Protein AF-A0A947YWE7-F1 (afdb_monomer_lite)

Foldseek 3Di:
DDDDDDDPPDPPPDPDDDPPPPFAAPPDQDPQAPDHQPDWDDDPFAPDTFGQDRRRDTDCPRVPPCARVQDAPVVSPACAHAPGNDPDFLVVVPAAGDRFGQDSNNDTHCPRTHRADDAQPPDDDVVHACAHPDHPDALVVVPADDFGWDADSNRHIRCVRGHHDDQADDPDDWDWPDWDADPVRDIDTDTDDPDDGPPDDDDDD

Sequence (205 aa):
MKSVWIFLVVMIVACTSAKVQDYCGDGVVGEHEECEISDTKPCENNSKLVTCSRYCTWNYSNCSDNCGDGIIQEQDGEECDGSELGETTCATLGYSRGLPACGSDCKFDTSTCEDAGSCGDGIFQPDWEECDSVLPVECADLGYFTGTATCNEDCTVDNSACNHVYQWGCSSSNILFSNTVDSEGNLIVVGITQCGFDGQDSYGD

pLDDT: mean 78.72, std 12.83, range [41.28, 94.31]

Radius of gyration: 43.91 Å; chains: 1; bounding box: 73×31×164 Å

Secondary structure (DSSP, 8-state):
-----------------------TTSSS--TT-SS-TT-EEE-TTSS-EEEEPTTSSEEGGGG-S-TTSSS--GGGT-S-BTTB-TT--TGGGT-SB--PEEPTTSSEEGGGSB-S--TTSSS--TTT-S-SSS----TTTTT-SBS--EE-TTS-EE-TT-B-----S-SS--EEEEEEE-TT--EEEEEE-SSPPTTS-----

Structure (mmCIF, N/CA/C/O backbone):
data_AF-A0A947YWE7-F1
#
_entry.id   AF-A0A947YWE7-F1
#
loop_
_atom_site.group_PDB
_atom_site.id
_atom_site.type_symbol
_atom_site.label_atom_id
_atom_site.label_alt_id
_atom_site.label_comp_id
_atom_site.label_asym_id
_atom_site.label_entity_id
_atom_site.label_seq_id
_atom_site.pdbx_PDB_ins_code
_atom_site.Cartn_x
_atom_site.Cartn_y
_atom_site.Cartn_z
_atom_site.occupancy
_atom_site.B_iso_or_equiv
_atom_site.auth_seq_id
_atom_site.auth_comp_id
_atom_site.auth_asym_id
_atom_site.auth_atom_id
_atom_site.pdbx_PDB_model_num
ATOM 1 N N . MET A 1 1 ? -29.868 -13.036 112.584 1.00 41.69 1 MET A N 1
ATOM 2 C CA . MET A 1 1 ? -29.275 -12.767 111.257 1.00 41.69 1 MET A CA 1
ATOM 3 C C . MET A 1 1 ? -30.188 -13.425 110.235 1.00 41.69 1 MET A C 1
ATOM 5 O O . MET A 1 1 ? -30.325 -14.638 110.284 1.00 41.69 1 MET A O 1
ATOM 9 N N . LYS A 1 2 ? -30.940 -12.652 109.442 1.00 41.28 2 LYS A N 1
ATOM 10 C CA . LYS A 1 2 ? -31.850 -13.184 108.413 1.00 41.28 2 LYS A CA 1
ATOM 11 C C . LYS A 1 2 ? -31.217 -12.896 107.053 1.00 41.28 2 LYS A C 1
ATOM 13 O O . LYS A 1 2 ? -30.944 -11.736 106.761 1.00 41.28 2 LYS A O 1
ATOM 18 N N . SER A 1 3 ? -30.918 -13.943 106.292 1.00 49.00 3 SER A N 1
ATOM 19 C CA . SER A 1 3 ? -30.234 -13.859 104.999 1.00 49.00 3 SER A CA 1
ATOM 20 C C . SER A 1 3 ? -31.130 -13.202 103.949 1.00 49.00 3 SER A C 1
ATOM 22 O O . SER A 1 3 ? -32.274 -13.615 103.766 1.00 49.00 3 SER A O 1
ATOM 24 N N . VAL A 1 4 ? -30.605 -12.187 103.265 1.00 52.34 4 VAL A N 1
ATOM 25 C CA . VAL A 1 4 ? -31.248 -11.532 102.119 1.00 52.34 4 VAL A CA 1
ATOM 26 C C . VAL A 1 4 ? -30.772 -12.239 100.852 1.00 52.34 4 VAL A C 1
ATOM 28 O O . VAL A 1 4 ? -29.571 -12.327 100.614 1.00 52.34 4 VAL A O 1
ATOM 31 N N . TRP A 1 5 ? -31.706 -12.759 100.057 1.00 54.25 5 TRP A N 1
ATOM 32 C CA . TRP A 1 5 ? -31.427 -13.370 98.757 1.00 54.25 5 TRP A CA 1
ATOM 33 C C . TRP A 1 5 ? -31.692 -12.335 97.664 1.00 54.25 5 TRP A C 1
ATOM 35 O O . TRP A 1 5 ? -32.833 -11.924 97.461 1.00 54.25 5 TRP A O 1
ATOM 45 N N . ILE A 1 6 ? -30.639 -11.888 96.981 1.00 57.44 6 ILE A N 1
ATOM 46 C CA . ILE A 1 6 ? -30.749 -11.017 95.806 1.00 57.44 6 ILE A CA 1
ATOM 47 C C . ILE A 1 6 ? -31.012 -11.914 94.594 1.00 57.44 6 ILE A C 1
ATOM 49 O O . ILE A 1 6 ? -30.127 -12.639 94.144 1.00 57.44 6 ILE A O 1
ATOM 53 N N . PHE A 1 7 ? -32.243 -11.882 94.084 1.00 53.06 7 PHE A N 1
ATOM 54 C CA . PHE A 1 7 ? -32.581 -12.449 92.781 1.00 53.06 7 PHE A CA 1
ATOM 55 C C . PHE A 1 7 ? -32.124 -11.471 91.696 1.00 53.06 7 PHE A C 1
ATOM 57 O O . PHE A 1 7 ? -32.684 -10.387 91.539 1.00 53.06 7 PHE A O 1
ATOM 64 N N . LEU A 1 8 ? -31.078 -11.851 90.966 1.00 52.59 8 LEU A N 1
ATOM 65 C CA . LEU A 1 8 ? -30.602 -11.129 89.794 1.00 52.59 8 LEU A CA 1
ATOM 66 C C . LEU A 1 8 ? -31.600 -11.354 88.645 1.00 52.59 8 LEU A C 1
ATOM 68 O O . LEU A 1 8 ? -31.614 -12.417 88.027 1.00 52.59 8 LEU A O 1
ATOM 72 N N . VAL A 1 9 ? -32.461 -10.373 88.374 1.00 58.00 9 VAL A N 1
ATOM 73 C CA . VAL A 1 9 ? -33.345 -10.389 87.200 1.00 58.00 9 VAL A CA 1
ATOM 74 C C . VAL A 1 9 ? -32.519 -9.962 85.988 1.00 58.00 9 VAL A C 1
ATOM 76 O O . VAL A 1 9 ? -32.265 -8.778 85.780 1.00 58.00 9 VAL A O 1
ATOM 79 N N . VAL A 1 10 ? -32.065 -10.935 85.199 1.00 59.94 10 VAL A N 1
ATOM 80 C CA . VAL A 1 10 ? -31.449 -10.686 83.891 1.00 59.94 10 VAL A CA 1
ATOM 81 C C . VAL A 1 10 ? -32.573 -10.340 82.914 1.00 59.94 10 VAL A C 1
ATOM 83 O O . VAL A 1 10 ? -33.320 -11.213 82.479 1.00 59.94 10 VAL A O 1
ATOM 86 N N . MET A 1 11 ? -32.724 -9.052 82.599 1.00 57.34 11 MET A N 1
ATOM 87 C CA . MET A 1 11 ? -33.595 -8.578 81.520 1.00 57.34 11 MET A CA 1
ATOM 88 C C . MET A 1 11 ? -32.982 -8.997 80.182 1.00 57.34 11 MET A C 1
ATOM 90 O O . MET A 1 11 ? -32.088 -8.336 79.657 1.00 57.34 11 MET A O 1
ATOM 94 N N . ILE A 1 12 ? -33.447 -10.124 79.647 1.00 61.00 12 ILE A N 1
ATOM 95 C CA . ILE A 1 12 ? -33.145 -10.546 78.280 1.00 61.00 12 ILE A CA 1
ATOM 96 C C . ILE A 1 12 ? -33.967 -9.641 77.359 1.00 61.00 12 ILE A C 1
ATOM 98 O O . ILE A 1 12 ? -35.164 -9.849 77.170 1.00 61.00 12 ILE A O 1
ATOM 102 N N . VAL A 1 13 ? -33.337 -8.597 76.823 1.00 62.81 13 VAL A N 1
ATOM 103 C CA . VAL A 1 13 ? -33.924 -7.788 75.750 1.00 62.81 13 VAL A CA 1
ATOM 104 C C . VAL A 1 13 ? -33.926 -8.658 74.495 1.00 62.81 13 VAL A C 1
ATOM 106 O O . VAL A 1 13 ? -32.909 -8.798 73.820 1.00 62.81 13 VAL A O 1
ATOM 109 N N . ALA A 1 14 ? -35.056 -9.303 74.212 1.00 61.03 14 ALA A N 1
ATOM 110 C CA . ALA A 1 14 ? -35.267 -9.992 72.949 1.00 61.03 14 ALA A CA 1
ATOM 111 C C . ALA A 1 14 ? -35.435 -8.940 71.845 1.00 61.03 14 ALA A C 1
ATOM 113 O O . ALA A 1 14 ? -36.380 -8.152 71.859 1.00 61.03 14 ALA A O 1
ATOM 114 N N . CYS A 1 15 ? -34.499 -8.920 70.898 1.00 58.97 15 CYS A N 1
ATOM 115 C CA . CYS A 1 15 ? -34.608 -8.117 69.689 1.00 58.97 15 CYS A CA 1
ATOM 116 C C . CYS A 1 15 ? -35.691 -8.740 68.794 1.00 58.97 15 CYS A C 1
ATOM 118 O O . CYS A 1 15 ? -35.441 -9.727 68.106 1.00 58.97 15 CYS A O 1
ATOM 120 N N . THR A 1 16 ? -36.920 -8.227 68.848 1.00 65.06 16 THR A N 1
ATOM 121 C CA . THR A 1 16 ? -37.996 -8.666 67.953 1.00 65.06 16 THR A CA 1
ATOM 122 C C . THR A 1 16 ? -38.040 -7.745 66.742 1.00 65.06 16 THR A C 1
ATOM 124 O O . THR A 1 16 ? -38.565 -6.635 66.826 1.00 65.06 16 THR A O 1
ATOM 127 N N . SER A 1 17 ? -37.550 -8.259 65.614 1.00 60.94 17 SER A N 1
ATOM 128 C CA . SER A 1 17 ? -37.578 -7.658 64.271 1.00 60.94 17 SER A CA 1
ATOM 129 C C . SER A 1 17 ? -36.424 -6.697 63.972 1.00 60.94 17 SER A C 1
ATOM 131 O O . SER A 1 17 ? -36.581 -5.477 63.977 1.00 60.94 17 SER A O 1
ATOM 133 N N . ALA A 1 18 ? -35.271 -7.260 63.604 1.00 59.50 18 ALA A N 1
ATOM 134 C CA . ALA A 1 18 ? -34.412 -6.577 62.647 1.00 59.50 18 ALA A CA 1
ATOM 135 C C . ALA A 1 18 ? -35.201 -6.503 61.331 1.00 59.50 18 ALA A C 1
ATOM 137 O O . ALA A 1 18 ? -35.551 -7.541 60.768 1.00 59.50 18 ALA A O 1
ATOM 138 N N . LYS A 1 19 ? -35.545 -5.298 60.865 1.00 54.84 19 LYS A N 1
ATOM 139 C CA . LYS A 1 19 ? -35.882 -5.143 59.450 1.00 54.84 19 LYS A CA 1
ATOM 140 C C . LYS A 1 19 ? -34.621 -5.552 58.699 1.00 54.84 19 LYS A C 1
ATOM 142 O O . LYS A 1 19 ? -33.579 -4.950 58.948 1.00 54.84 19 LYS A O 1
ATOM 147 N N . VAL A 1 20 ? -34.700 -6.598 57.877 1.00 59.50 20 VAL A N 1
ATOM 148 C CA . VAL A 1 20 ? -33.654 -6.866 56.889 1.00 59.50 20 VAL A CA 1
ATOM 149 C C . VAL A 1 20 ? -33.618 -5.609 56.036 1.00 59.50 20 VAL A C 1
ATOM 151 O O . VAL A 1 20 ? -34.597 -5.248 55.388 1.00 59.50 20 VAL A O 1
ATOM 154 N N . GLN A 1 21 ? -32.571 -4.830 56.236 1.00 56.47 21 GLN A N 1
ATOM 155 C CA . GLN A 1 21 ? -32.258 -3.708 55.387 1.00 56.47 21 GLN A CA 1
ATOM 156 C C . GLN A 1 21 ? -31.664 -4.388 54.156 1.00 56.47 21 GLN A C 1
ATOM 158 O O . GLN A 1 21 ? -30.606 -4.988 54.326 1.00 56.47 21 GLN A O 1
ATOM 163 N N . ASP A 1 22 ? -32.388 -4.401 53.025 1.00 62.16 22 ASP A N 1
ATOM 164 C CA . ASP A 1 22 ? -31.871 -4.870 51.722 1.00 62.16 22 ASP A CA 1
ATOM 165 C C . ASP A 1 22 ? -30.446 -4.316 51.599 1.00 62.16 22 ASP A C 1
ATOM 167 O O . ASP A 1 22 ? -30.237 -3.092 51.626 1.00 62.16 22 ASP A O 1
ATOM 171 N N . TYR A 1 23 ? -29.470 -5.217 51.703 1.00 75.69 23 TYR A N 1
ATOM 172 C CA . TYR A 1 23 ? -28.063 -4.878 51.781 1.00 75.69 23 TYR A CA 1
ATOM 173 C C . TYR A 1 23 ? -27.411 -5.393 50.522 1.00 75.69 23 TYR A C 1
ATOM 175 O O . TYR A 1 23 ? -27.234 -6.594 50.354 1.00 75.69 23 TYR A O 1
ATOM 183 N N . CYS A 1 24 ? -26.936 -4.442 49.734 1.00 81.62 24 CYS A N 1
ATOM 184 C CA . CYS A 1 24 ? -26.222 -4.747 48.520 1.00 81.62 24 CYS A CA 1
ATOM 185 C C . CYS A 1 24 ? -24.969 -5.587 48.790 1.00 81.62 24 CYS A C 1
ATOM 187 O O . CYS A 1 24 ? -24.024 -5.098 49.423 1.00 81.62 24 CYS A O 1
ATOM 189 N N . GLY A 1 25 ? -24.935 -6.821 48.284 1.00 82.06 25 GLY A N 1
ATOM 190 C CA . GLY A 1 25 ? -23.850 -7.779 48.486 1.00 82.06 25 GLY A CA 1
ATOM 191 C C . GLY A 1 25 ? -24.195 -8.970 49.383 1.00 82.06 25 GLY A C 1
ATOM 192 O O . GLY A 1 25 ? -23.266 -9.638 49.850 1.00 82.06 25 GLY A O 1
ATOM 193 N N . ASP A 1 26 ? -25.471 -9.237 49.667 1.00 86.38 26 ASP A N 1
ATOM 194 C CA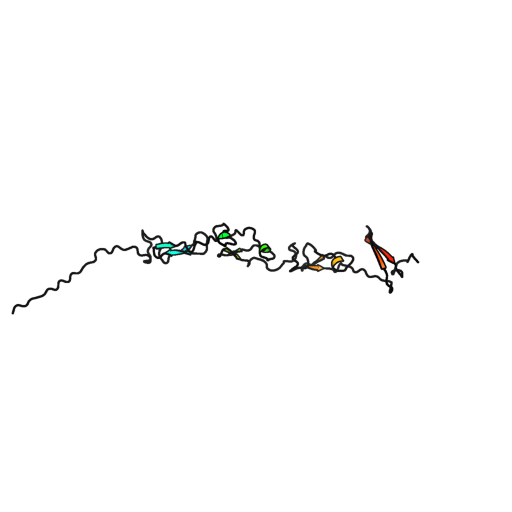 . ASP A 1 26 ? -25.898 -10.453 50.372 1.00 86.38 26 ASP A CA 1
ATOM 195 C C . ASP A 1 26 ? -26.130 -11.657 49.430 1.00 86.38 26 ASP A C 1
ATOM 197 O O . ASP A 1 26 ? -26.246 -12.798 49.894 1.00 86.38 26 ASP A O 1
ATOM 201 N N . GLY A 1 27 ? -26.054 -11.426 48.117 1.00 86.31 27 GLY A N 1
ATOM 202 C CA . GLY A 1 27 ? -26.099 -12.442 47.071 1.00 86.31 27 GLY A CA 1
ATOM 203 C C . GLY A 1 27 ? -27.516 -12.791 46.615 1.00 86.31 27 GLY A C 1
ATOM 204 O O . GLY A 1 27 ? -27.693 -13.830 45.969 1.00 86.31 27 GLY A O 1
ATOM 205 N N . VAL A 1 28 ? -28.515 -11.976 46.958 1.00 85.69 28 VAL A N 1
ATOM 206 C CA . VAL A 1 28 ? -29.909 -12.111 46.545 1.00 85.69 28 VAL A CA 1
ATOM 207 C C . VAL A 1 28 ? -30.488 -10.777 46.060 1.00 85.69 28 VAL A C 1
ATOM 209 O O . VAL A 1 28 ? -30.787 -9.898 46.844 1.00 85.69 28 VAL A O 1
ATOM 212 N N . VAL A 1 29 ? -30.812 -10.679 44.766 1.00 87.50 29 VAL A N 1
ATOM 213 C CA . VAL A 1 29 ? -31.501 -9.493 44.219 1.00 87.50 29 VAL A CA 1
ATOM 214 C C . VAL A 1 29 ? -32.916 -9.367 44.813 1.00 87.50 29 VAL A C 1
ATOM 216 O O . VAL A 1 29 ? -33.824 -10.127 44.451 1.00 87.50 29 VAL A O 1
ATOM 219 N N . GLY A 1 30 ? -33.084 -8.427 45.749 1.00 83.50 30 GLY A N 1
ATOM 220 C CA . GLY A 1 30 ? -34.339 -8.118 46.447 1.00 83.50 30 GLY A CA 1
ATOM 221 C C . GLY A 1 30 ? -35.276 -7.148 45.709 1.00 83.50 30 GLY A C 1
ATOM 222 O O . GLY A 1 30 ? -35.029 -6.731 44.582 1.00 83.50 30 GLY A O 1
ATOM 223 N N . GLU A 1 31 ? -36.384 -6.749 46.350 1.00 79.31 31 GLU A N 1
ATOM 224 C CA . GLU A 1 31 ? -37.367 -5.820 45.749 1.00 79.31 31 GLU A CA 1
ATOM 225 C C . GLU A 1 31 ? -36.834 -4.381 45.576 1.00 79.31 31 GLU A C 1
ATOM 227 O O . GLU A 1 31 ? -37.405 -3.616 44.797 1.00 79.31 31 GLU A O 1
ATOM 232 N N . HIS A 1 32 ? -35.755 -4.000 46.275 1.00 83.19 32 HIS A N 1
ATOM 233 C CA . HIS A 1 32 ? -35.119 -2.677 46.166 1.00 83.19 32 HIS A CA 1
ATOM 234 C C . HIS A 1 32 ? -33.734 -2.713 45.509 1.00 83.19 32 HIS A C 1
ATOM 236 O O . HIS A 1 32 ? -32.995 -1.730 45.593 1.00 83.19 32 HIS A O 1
ATOM 242 N N . GLU A 1 33 ? -33.384 -3.820 44.860 1.00 89.56 33 GLU A N 1
ATOM 243 C CA . GLU A 1 33 ? -32.080 -4.020 44.240 1.00 89.56 33 GLU A CA 1
ATOM 244 C C . GLU A 1 33 ? -32.257 -4.351 42.758 1.00 89.56 33 GLU A C 1
ATOM 246 O O . GLU A 1 33 ? -33.075 -5.185 42.378 1.00 89.56 33 GLU A O 1
ATOM 251 N N . GLU A 1 34 ? -31.503 -3.677 41.892 1.00 90.44 34 GLU A N 1
ATOM 252 C CA . GLU A 1 34 ? -31.504 -3.970 40.453 1.00 90.44 34 GLU A CA 1
ATOM 253 C C . GLU A 1 34 ? -30.483 -5.054 40.074 1.00 90.44 34 GLU A C 1
ATOM 255 O O . GLU A 1 34 ? -30.563 -5.621 38.980 1.00 90.44 34 GLU A O 1
ATOM 260 N N . CYS A 1 35 ? -29.491 -5.277 40.939 1.00 90.88 35 CYS A N 1
ATOM 261 C CA . CYS A 1 35 ? -28.340 -6.154 40.749 1.00 90.88 35 CYS A CA 1
ATOM 262 C C . CYS A 1 35 ? -27.591 -6.357 42.067 1.00 90.88 35 CYS A C 1
ATOM 264 O O . CYS A 1 35 ? -27.723 -5.543 42.976 1.00 90.88 35 CYS A O 1
ATOM 266 N N . GLU A 1 36 ? -26.738 -7.376 42.118 1.00 91.44 36 GLU A N 1
ATOM 267 C CA . GLU A 1 36 ? -25.766 -7.600 43.188 1.00 91.44 36 GLU A CA 1
ATOM 268 C C . GLU A 1 36 ? -24.384 -7.026 42.869 1.00 91.44 36 GLU A C 1
ATOM 270 O O . GLU A 1 36 ? -24.005 -6.923 41.708 1.00 91.44 36 GLU A O 1
ATOM 275 N N . ILE A 1 37 ? -23.562 -6.714 43.880 1.00 88.38 37 ILE A N 1
ATOM 276 C CA . ILE A 1 37 ? -22.226 -6.093 43.681 1.00 88.38 37 ILE A CA 1
ATOM 277 C C . ILE A 1 37 ? -21.310 -6.890 42.736 1.00 88.38 37 ILE A C 1
ATOM 279 O O . ILE A 1 37 ? -20.463 -6.307 42.056 1.00 88.38 37 ILE A O 1
ATOM 283 N N . SER A 1 38 ? -21.446 -8.216 42.708 1.00 87.50 38 SER A N 1
ATOM 284 C CA . SER A 1 38 ? -20.682 -9.093 41.813 1.00 87.50 38 SER A CA 1
ATOM 285 C C . SER A 1 38 ? -21.283 -9.229 40.417 1.00 87.50 38 SER A C 1
ATOM 287 O O . SER A 1 38 ? -20.645 -9.815 39.540 1.00 87.50 38 SER A O 1
ATOM 289 N N . ASP A 1 39 ? -22.497 -8.729 40.209 1.00 90.38 39 ASP A N 1
ATOM 290 C CA . ASP A 1 39 ? -23.185 -8.862 38.943 1.00 90.38 39 ASP A CA 1
ATOM 291 C C . ASP A 1 39 ? -22.552 -7.967 37.891 1.00 90.38 39 ASP A C 1
ATOM 293 O O . ASP A 1 39 ? -22.212 -6.794 38.096 1.00 90.38 39 ASP A O 1
ATOM 297 N N . THR A 1 40 ? -22.432 -8.560 36.713 1.00 90.44 40 THR A N 1
ATOM 298 C CA . THR A 1 40 ? -22.010 -7.881 35.504 1.00 90.44 40 THR A CA 1
ATOM 299 C C . THR A 1 40 ? -22.917 -8.311 34.372 1.00 90.44 40 THR A C 1
ATOM 301 O O . THR A 1 40 ? -23.342 -9.465 34.296 1.00 90.44 40 THR A O 1
ATOM 304 N N . LYS A 1 41 ? -23.220 -7.373 33.485 1.00 88.31 41 LYS A N 1
ATOM 305 C CA . LYS A 1 41 ? -23.902 -7.661 32.225 1.00 88.31 41 LYS A CA 1
ATOM 306 C C . LYS A 1 41 ? -23.195 -6.912 31.097 1.00 88.31 41 LYS A C 1
ATOM 308 O O . LYS A 1 41 ? -22.572 -5.883 31.371 1.00 88.31 41 LYS A O 1
ATOM 313 N N . PRO A 1 42 ? -23.256 -7.408 29.855 1.00 81.19 42 PRO A N 1
ATOM 314 C CA . PRO A 1 42 ? -22.702 -6.677 28.723 1.00 81.19 42 PRO A CA 1
ATOM 315 C C . PRO A 1 42 ? -23.389 -5.313 28.573 1.00 81.19 42 PRO A C 1
ATOM 317 O O . PRO A 1 42 ? -24.589 -5.188 28.840 1.00 81.19 42 PRO A O 1
ATOM 320 N N . CYS A 1 43 ? -22.637 -4.291 28.161 1.00 80.94 43 CYS A N 1
ATOM 321 C CA . CYS A 1 43 ? -23.250 -3.102 27.568 1.00 80.94 43 CYS A CA 1
ATOM 322 C C . CYS A 1 43 ? -23.936 -3.523 26.256 1.00 80.94 43 CYS A C 1
ATOM 324 O O . CYS A 1 43 ? -23.491 -4.474 25.615 1.00 80.94 43 CYS A O 1
ATOM 326 N N . GLU A 1 44 ? -25.009 -2.842 25.841 1.00 70.94 44 GLU A N 1
ATOM 327 C CA . GLU A 1 44 ? -25.843 -3.325 24.726 1.00 70.94 44 GLU A CA 1
ATOM 328 C C . GLU A 1 44 ? -25.111 -3.431 23.377 1.00 70.94 44 GLU A C 1
ATOM 330 O O . GLU A 1 44 ? -25.615 -4.131 22.510 1.00 70.94 44 GLU A O 1
ATOM 335 N N . ASN A 1 45 ? -23.905 -2.868 23.228 1.00 62.97 45 ASN A N 1
ATOM 336 C CA . ASN A 1 45 ? -23.181 -2.829 21.957 1.00 62.97 45 ASN A CA 1
ATOM 337 C C . ASN A 1 45 ? -21.643 -2.937 22.059 1.00 62.97 45 ASN A C 1
ATOM 339 O O . ASN A 1 45 ? -20.953 -2.733 21.069 1.00 62.97 45 ASN A O 1
ATOM 343 N N . ASN A 1 46 ? -21.060 -3.274 23.218 1.00 68.00 46 ASN A N 1
ATOM 344 C CA . ASN A 1 46 ? -19.598 -3.379 23.330 1.00 68.00 46 ASN A CA 1
ATOM 345 C C . ASN A 1 46 ? -19.140 -4.522 24.248 1.00 68.00 46 ASN A C 1
ATOM 347 O O . ASN A 1 46 ? -19.914 -5.102 25.007 1.00 68.00 46 ASN A O 1
ATOM 351 N N . SER A 1 47 ? -17.847 -4.853 24.179 1.00 72.25 47 SER A N 1
ATOM 352 C CA . SER A 1 47 ? -17.235 -5.911 25.004 1.00 72.25 47 SER A CA 1
ATOM 353 C C . SER A 1 47 ? -16.973 -5.484 26.459 1.00 72.25 47 SER A C 1
ATOM 355 O O . SER A 1 47 ? -16.275 -6.188 27.192 1.00 72.25 47 SER A O 1
ATOM 357 N N . LYS A 1 48 ? -17.494 -4.330 26.897 1.00 77.12 48 LYS A N 1
ATOM 358 C CA . LYS A 1 48 ? -17.380 -3.855 28.278 1.00 77.12 48 LYS A CA 1
ATOM 359 C C . LYS A 1 48 ? -18.581 -4.317 29.097 1.00 77.12 48 LYS A C 1
ATOM 361 O O . LYS A 1 48 ? -19.632 -4.702 28.586 1.00 77.12 48 LYS A O 1
ATOM 366 N N . LEU A 1 49 ? -18.396 -4.298 30.412 1.00 83.06 49 LEU A N 1
ATOM 367 C CA . LEU A 1 49 ? -19.395 -4.754 31.366 1.00 83.06 49 LEU A CA 1
ATOM 368 C C . LEU A 1 49 ? -19.970 -3.567 32.139 1.00 83.06 49 LEU A C 1
ATOM 370 O O . LEU A 1 49 ? -19.234 -2.780 32.744 1.00 83.06 49 LEU A O 1
ATOM 374 N N . VAL A 1 50 ? -21.299 -3.491 32.170 1.00 87.62 50 VAL A N 1
ATOM 375 C CA . VAL A 1 50 ? -22.027 -2.743 33.195 1.00 87.62 50 VAL A CA 1
ATOM 376 C C . VAL A 1 50 ? -21.739 -3.440 34.518 1.00 87.62 50 VAL A C 1
ATOM 378 O O . VAL A 1 50 ? -21.945 -4.651 34.641 1.00 87.62 50 VAL A O 1
ATOM 381 N N . THR A 1 51 ? -21.263 -2.691 35.506 1.00 89.94 51 THR A N 1
ATOM 382 C CA . THR A 1 51 ? -21.042 -3.213 36.857 1.00 89.94 51 THR A CA 1
ATOM 383 C C . THR A 1 51 ? -22.155 -2.751 37.781 1.00 89.94 51 THR A C 1
ATOM 385 O O . THR A 1 51 ? -22.766 -1.701 37.565 1.00 89.94 51 THR A O 1
ATOM 388 N N . CYS A 1 52 ? -22.432 -3.520 38.827 1.00 90.69 52 CYS A N 1
ATOM 389 C CA . CYS A 1 52 ? -23.354 -3.074 39.857 1.00 90.69 52 CYS A CA 1
ATOM 390 C C . CYS A 1 52 ? -22.663 -2.114 40.838 1.00 90.69 52 CYS A C 1
ATOM 392 O O . CYS A 1 52 ? -21.532 -2.335 41.281 1.00 90.69 52 CYS A O 1
ATOM 394 N N . SER A 1 53 ? -23.326 -1.006 41.167 1.00 87.81 53 SER A N 1
ATOM 395 C CA . SER A 1 53 ? -22.818 -0.045 42.144 1.00 87.81 53 SER A CA 1
ATOM 396 C C . SER A 1 53 ? -23.000 -0.561 43.579 1.00 87.81 53 SER A C 1
ATOM 398 O O . SER A 1 53 ? -23.823 -1.430 43.846 1.00 87.81 53 SER A O 1
ATOM 400 N N . ARG A 1 54 ? -22.311 0.051 44.556 1.00 87.19 54 ARG A N 1
ATOM 401 C CA . ARG A 1 54 ? -22.521 -0.251 45.991 1.00 87.19 54 ARG A CA 1
ATOM 402 C C . ARG A 1 54 ? -23.931 0.077 46.510 1.00 87.19 54 ARG A C 1
ATOM 404 O O . ARG A 1 54 ? -24.210 -0.139 47.684 1.00 87.19 54 ARG A O 1
ATOM 411 N N . TYR A 1 55 ? -24.749 0.717 45.679 1.00 87.44 55 TYR A N 1
ATOM 412 C CA . TYR A 1 55 ? -26.126 1.094 45.972 1.00 87.44 55 TYR A CA 1
ATOM 413 C C . TYR A 1 55 ? -27.131 0.162 45.282 1.00 87.44 55 TYR A C 1
ATOM 415 O O . TYR A 1 55 ? -28.307 0.499 45.251 1.00 87.44 55 TYR A O 1
ATOM 423 N N . CYS A 1 56 ? -26.681 -0.972 44.729 1.00 89.69 56 CYS A N 1
ATOM 424 C CA . CYS A 1 56 ? -27.525 -1.960 44.049 1.00 89.69 56 CYS A CA 1
ATOM 425 C C . CYS A 1 56 ? -28.302 -1.395 42.857 1.00 89.69 56 CYS A C 1
ATOM 427 O O . CYS A 1 56 ? -29.451 -1.738 42.590 1.00 89.69 56 CYS A O 1
ATOM 429 N N . THR A 1 57 ? -27.628 -0.508 42.126 1.00 90.00 57 THR A N 1
ATOM 430 C CA . THR A 1 57 ? -28.091 0.069 40.864 1.00 90.00 57 THR A CA 1
ATOM 431 C C . THR A 1 57 ? -27.057 -0.191 39.783 1.00 90.00 57 THR A C 1
ATOM 433 O O . THR A 1 57 ? -25.848 -0.170 40.058 1.00 90.00 57 THR A O 1
ATOM 436 N N . TRP A 1 58 ? -27.503 -0.354 38.541 1.00 90.06 58 TRP A N 1
ATOM 437 C CA . TRP A 1 58 ? -26.583 -0.502 37.416 1.00 90.06 58 TRP A CA 1
ATOM 438 C C . TRP A 1 58 ? -25.721 0.753 37.217 1.00 90.06 58 TRP A C 1
ATOM 440 O O . TRP A 1 58 ? -26.225 1.876 37.158 1.00 90.06 58 TRP A O 1
ATOM 450 N N . ASN A 1 59 ? -24.405 0.567 37.103 1.00 85.81 59 ASN A N 1
ATOM 451 C CA . ASN A 1 59 ? -23.454 1.622 36.779 1.00 85.81 59 ASN A CA 1
ATOM 452 C C . ASN A 1 59 ? -23.017 1.518 35.310 1.00 85.81 59 ASN A C 1
ATOM 454 O O . ASN A 1 59 ? -22.201 0.670 34.943 1.00 85.81 59 ASN A O 1
ATOM 458 N N . TYR A 1 60 ? -23.535 2.432 34.489 1.00 84.12 60 TYR A N 1
ATOM 459 C CA . TYR A 1 60 ? -23.247 2.517 33.056 1.00 84.12 60 TYR A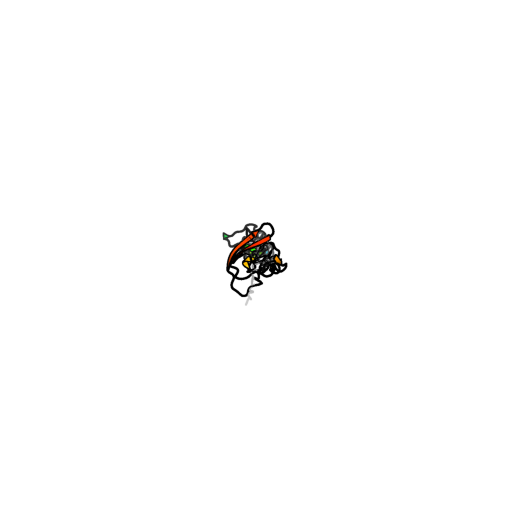 CA 1
ATOM 460 C C . TYR A 1 60 ? -22.036 3.398 32.717 1.00 84.12 60 TYR A C 1
ATOM 462 O O . TYR A 1 60 ? -21.758 3.598 31.541 1.00 84.12 60 TYR A O 1
ATOM 470 N N . SER A 1 61 ? -21.278 3.912 33.694 1.00 77.75 61 SER A N 1
ATOM 471 C CA . SER A 1 61 ? -20.099 4.754 33.416 1.00 77.75 61 SER A CA 1
ATOM 472 C C . SER A 1 61 ? -19.044 4.049 32.557 1.00 77.75 61 SER A C 1
ATOM 474 O O . SER A 1 61 ? -18.309 4.707 31.832 1.00 77.75 61 SER A O 1
ATOM 476 N N . ASN A 1 62 ? -18.995 2.715 32.600 1.00 74.50 62 ASN A N 1
ATOM 477 C CA . ASN A 1 62 ? -18.102 1.910 31.760 1.00 74.50 62 ASN A CA 1
ATOM 478 C C . ASN A 1 62 ? -18.633 1.704 30.330 1.00 74.50 62 ASN A C 1
ATOM 480 O O . ASN A 1 62 ? -17.888 1.241 29.473 1.00 74.50 62 ASN A O 1
ATOM 484 N N . CYS A 1 63 ? -19.901 2.038 30.080 1.00 72.12 63 CYS A N 1
ATOM 485 C CA . CYS A 1 63 ? -20.573 1.944 28.783 1.00 72.12 63 CYS A CA 1
ATOM 486 C C . CYS A 1 63 ? -20.662 3.300 28.069 1.00 72.12 63 CYS A C 1
ATOM 488 O O . CYS A 1 63 ? -21.442 3.436 27.138 1.00 72.12 63 CYS A O 1
ATOM 490 N N . SER A 1 64 ? -19.919 4.307 28.536 1.00 67.00 64 SER A N 1
ATOM 491 C CA . SER A 1 64 ? -19.948 5.668 27.990 1.00 67.00 64 SER A CA 1
ATOM 492 C C . SER A 1 64 ? -19.027 5.875 26.781 1.00 67.00 64 SER A C 1
ATOM 494 O O . SER A 1 64 ? -18.918 7.009 26.329 1.00 67.00 64 SER A O 1
ATOM 496 N N . ASP A 1 65 ? -18.358 4.828 26.290 1.00 65.44 65 ASP A N 1
ATOM 497 C CA . ASP A 1 65 ? -17.709 4.905 24.979 1.00 65.44 65 ASP A CA 1
ATOM 498 C C . ASP A 1 65 ? -18.732 4.394 23.969 1.00 65.44 65 ASP A C 1
ATOM 500 O O . ASP A 1 65 ? -19.211 3.262 24.116 1.00 65.44 65 ASP A O 1
ATOM 504 N N . ASN A 1 66 ? -19.091 5.254 23.015 1.00 74.00 66 ASN A N 1
ATOM 505 C CA . ASN A 1 66 ? -20.164 5.023 22.046 1.00 74.00 66 ASN A CA 1
ATOM 506 C C . ASN A 1 66 ? -19.835 3.886 21.051 1.00 74.00 66 ASN A C 1
ATOM 508 O O . ASN A 1 66 ? -20.703 3.418 20.329 1.00 74.00 66 ASN A O 1
ATOM 512 N N . CYS A 1 67 ? -18.611 3.367 21.121 1.00 79.69 67 CYS A N 1
ATOM 513 C CA . CYS A 1 67 ? -18.081 2.333 20.265 1.00 79.69 67 CYS A CA 1
ATOM 514 C C . CYS A 1 67 ? -18.963 1.081 20.194 1.00 79.69 67 CYS A C 1
ATOM 516 O O . CYS A 1 67 ? -19.150 0.381 21.197 1.00 79.69 67 CYS A O 1
ATOM 518 N N . GLY A 1 68 ? -19.423 0.768 18.988 1.00 80.69 68 GLY A N 1
ATOM 519 C CA . GLY A 1 68 ? -20.308 -0.338 18.641 1.00 80.69 68 GLY A CA 1
ATOM 520 C C . GLY A 1 68 ? -21.774 0.063 18.433 1.00 80.69 68 GLY A C 1
ATOM 521 O O . GLY A 1 68 ? -22.605 -0.823 18.220 1.00 80.69 68 GLY A O 1
ATOM 522 N N . ASP A 1 69 ? -22.136 1.346 18.529 1.00 81.38 69 ASP A N 1
ATOM 523 C CA . ASP A 1 69 ? -23.520 1.814 18.385 1.00 81.38 69 ASP A CA 1
ATOM 524 C C . ASP A 1 69 ? -23.977 1.999 16.926 1.00 81.38 69 ASP A C 1
ATOM 526 O O . ASP A 1 69 ? -25.149 2.303 16.667 1.00 81.38 69 ASP A O 1
ATOM 530 N N . GLY A 1 70 ? -23.086 1.708 15.977 1.00 85.88 70 GLY A N 1
ATOM 531 C CA . GLY A 1 70 ? -23.333 1.757 14.542 1.00 85.88 70 GLY A CA 1
ATOM 532 C C . GLY A 1 70 ? -23.259 3.162 13.949 1.00 85.88 70 GLY A C 1
ATOM 533 O O . GLY A 1 70 ? -23.685 3.353 12.807 1.00 85.88 70 GLY A O 1
ATOM 534 N N . ILE A 1 71 ? -22.759 4.146 14.695 1.00 86.38 71 ILE A N 1
ATOM 535 C CA . ILE A 1 71 ? -22.523 5.508 14.224 1.00 86.38 71 ILE A CA 1
ATOM 536 C C . ILE A 1 71 ? -21.079 5.884 14.585 1.00 86.38 71 ILE A C 1
ATOM 538 O O . ILE A 1 71 ? -20.563 5.499 15.620 1.00 86.38 71 ILE A O 1
ATOM 542 N N . ILE A 1 72 ? -20.386 6.608 13.701 1.00 88.88 72 ILE A N 1
ATOM 543 C CA . ILE A 1 72 ? -19.019 7.070 13.978 1.00 88.88 72 ILE A CA 1
ATOM 544 C C . ILE A 1 72 ? -19.093 8.427 14.688 1.00 88.88 72 ILE A C 1
ATOM 546 O O . ILE A 1 72 ? -19.424 9.441 14.062 1.00 88.88 72 ILE A O 1
ATOM 550 N N . GLN A 1 73 ? -18.748 8.470 15.979 1.00 89.44 73 GLN A N 1
ATOM 551 C CA . GLN A 1 73 ? -18.702 9.701 16.777 1.00 89.44 73 GLN A CA 1
ATOM 552 C C . GLN A 1 73 ? -17.307 10.347 16.747 1.00 89.44 73 GLN A C 1
ATOM 554 O O . GLN A 1 73 ? -16.579 10.348 17.743 1.00 89.44 73 GLN A O 1
ATOM 559 N N . GLU A 1 74 ? -16.925 10.969 15.626 1.00 85.81 74 GLU A N 1
ATOM 560 C CA . GLU A 1 74 ? -15.596 11.598 15.486 1.00 85.81 74 GLU A CA 1
ATOM 561 C C . GLU A 1 74 ? -15.283 12.623 16.598 1.00 85.81 74 GLU A C 1
ATOM 563 O O . GLU A 1 74 ? -14.137 12.752 17.033 1.00 85.81 74 GLU A O 1
ATOM 568 N N . GLN A 1 75 ? -16.293 13.357 17.091 1.00 82.25 75 GLN A N 1
ATOM 569 C CA . GLN A 1 75 ? -16.106 14.364 18.147 1.00 82.25 75 GLN A CA 1
ATOM 570 C C . GLN A 1 75 ? -15.739 13.749 19.504 1.00 82.25 75 GLN A C 1
ATOM 572 O O . GLN A 1 75 ? -15.113 14.429 20.321 1.00 82.25 75 GLN A O 1
ATOM 577 N N . ASP A 1 76 ? -16.088 12.479 19.711 1.00 82.06 76 ASP A N 1
ATOM 578 C CA . ASP A 1 76 ? -15.779 11.707 20.914 1.00 82.06 76 ASP A CA 1
ATOM 579 C C . ASP A 1 76 ? -14.523 10.827 20.730 1.00 82.06 76 ASP A C 1
ATOM 581 O O . ASP A 1 76 ? -14.100 10.139 21.658 1.00 82.06 76 ASP A O 1
ATOM 585 N N . GLY A 1 77 ? -13.854 10.919 19.570 1.00 81.44 77 GLY A N 1
ATOM 586 C CA . GLY A 1 77 ? -12.556 10.290 19.304 1.00 81.44 77 GLY A CA 1
ATOM 587 C C . GLY A 1 77 ? -12.615 8.902 18.660 1.00 81.44 77 GLY A C 1
ATOM 588 O O . GLY A 1 77 ? -11.580 8.224 18.605 1.00 81.44 77 GLY A O 1
ATOM 589 N N . GLU A 1 78 ? -13.783 8.492 18.171 1.00 90.00 78 GLU A N 1
ATOM 590 C CA . GLU A 1 78 ? -13.958 7.266 17.389 1.00 90.00 78 GLU A CA 1
ATOM 591 C C . GLU A 1 78 ? -13.450 7.446 15.965 1.00 90.00 78 GLU A C 1
ATOM 593 O O . GLU A 1 78 ? -13.693 8.467 15.323 1.00 90.00 78 GLU A O 1
ATOM 598 N N . GLU A 1 79 ? -12.731 6.441 15.477 1.00 91.38 79 GLU A N 1
ATOM 599 C CA . GLU A 1 79 ? -12.247 6.397 14.095 1.00 91.38 79 GLU A CA 1
ATOM 600 C C . GLU A 1 79 ? -13.143 5.521 13.208 1.00 91.38 79 GLU A C 1
ATOM 602 O O . GLU A 1 79 ? -13.234 5.736 12.003 1.00 91.38 79 GLU A O 1
ATOM 607 N N . CYS A 1 80 ? -13.825 4.550 13.810 1.00 92.19 80 CYS A N 1
ATOM 608 C CA . CYS A 1 80 ? -14.726 3.596 13.177 1.00 92.19 80 CYS A CA 1
ATOM 609 C C . CYS A 1 80 ? -15.742 3.093 14.210 1.00 92.19 80 CYS A C 1
ATOM 611 O O . CYS A 1 80 ? -15.528 3.294 15.403 1.00 92.19 80 CYS A O 1
ATOM 613 N N . ASP A 1 81 ? -16.789 2.392 13.772 1.00 90.25 81 ASP A N 1
ATOM 614 C CA . ASP A 1 81 ? -17.747 1.719 14.652 1.00 90.25 81 ASP A CA 1
ATOM 615 C C . ASP A 1 81 ? -18.200 0.376 14.056 1.00 90.25 81 ASP A C 1
ATOM 617 O O . ASP A 1 81 ? -18.955 0.314 13.083 1.00 90.25 81 ASP A O 1
ATOM 621 N N . GLY A 1 82 ? -17.718 -0.734 14.622 1.00 86.62 82 GLY A N 1
ATOM 622 C CA . GLY A 1 82 ? -18.096 -2.075 14.174 1.00 86.62 82 GLY A CA 1
ATOM 623 C C . GLY A 1 82 ? -17.730 -2.336 12.707 1.00 86.62 82 GLY A C 1
ATOM 624 O O . GLY A 1 82 ? -16.566 -2.565 12.383 1.00 86.62 82 GLY A O 1
ATOM 625 N N . SER A 1 83 ? -18.729 -2.364 11.820 1.00 88.81 83 SER A N 1
ATOM 626 C CA . SER A 1 83 ? -18.518 -2.479 10.366 1.00 88.81 83 SER A CA 1
ATOM 627 C C . SER A 1 83 ? -18.494 -1.137 9.637 1.00 88.81 83 SER A C 1
ATOM 629 O O . SER A 1 83 ? -18.198 -1.115 8.443 1.00 88.81 83 SER A O 1
ATOM 631 N N . GLU A 1 84 ? -18.821 -0.040 10.318 1.00 92.06 84 GLU A N 1
ATOM 632 C CA . GLU A 1 84 ? -18.749 1.296 9.747 1.00 92.06 84 GLU A CA 1
ATOM 633 C C . GLU A 1 84 ? -17.333 1.851 9.854 1.00 92.06 84 GLU A C 1
ATOM 635 O O . GLU A 1 84 ? -16.822 2.149 10.931 1.00 92.06 84 GLU A O 1
ATOM 640 N N . LEU A 1 85 ? -16.690 1.981 8.697 1.00 93.00 85 LEU A N 1
ATOM 641 C CA . LEU A 1 85 ? -15.319 2.482 8.550 1.00 93.00 85 LEU A CA 1
ATOM 642 C C . LEU A 1 85 ? -15.285 3.899 7.946 1.00 93.00 85 LEU A C 1
ATOM 644 O O . LEU A 1 85 ? -14.213 4.462 7.712 1.00 93.00 85 LEU A O 1
ATOM 648 N N . GLY A 1 86 ? -16.459 4.465 7.643 1.00 90.94 86 GLY A N 1
ATOM 649 C CA . GLY A 1 86 ? -16.594 5.714 6.901 1.00 90.94 86 GLY A CA 1
ATOM 650 C C . GLY A 1 86 ? -16.058 5.580 5.473 1.00 90.94 86 GLY A C 1
ATOM 651 O O . GLY A 1 86 ? -16.332 4.600 4.782 1.00 90.94 86 GLY A O 1
ATOM 652 N N . GLU A 1 87 ? -15.275 6.565 5.032 1.00 89.12 87 GLU A N 1
ATOM 653 C CA . GLU A 1 87 ? -14.567 6.529 3.739 1.00 89.12 87 GLU A CA 1
ATOM 654 C C . GLU A 1 87 ? -13.154 5.919 3.848 1.00 89.12 87 GLU A C 1
ATOM 656 O O . GLU A 1 87 ? -12.373 5.961 2.895 1.00 89.12 87 GLU A O 1
ATOM 661 N N . THR A 1 88 ? -12.804 5.348 5.005 1.00 92.62 88 THR A N 1
ATOM 662 C CA . THR A 1 88 ? -11.452 4.849 5.263 1.00 92.62 88 THR A CA 1
ATOM 663 C C . THR A 1 88 ? -11.224 3.491 4.611 1.00 92.62 88 THR A C 1
ATOM 665 O O . THR A 1 88 ? -11.981 2.537 4.778 1.00 92.62 88 THR A O 1
ATOM 668 N N . THR A 1 89 ? -10.110 3.385 3.900 1.00 90.12 89 THR A N 1
ATOM 669 C CA . THR A 1 89 ? -9.569 2.147 3.337 1.00 90.12 89 THR A CA 1
ATOM 670 C C . THR A 1 89 ? -8.145 1.932 3.848 1.00 90.12 89 THR A C 1
ATOM 672 O O . THR A 1 89 ? -7.513 2.858 4.362 1.00 90.12 89 THR A O 1
ATOM 675 N N . CYS A 1 90 ? -7.585 0.735 3.669 1.00 90.38 90 CYS A N 1
ATOM 676 C CA . CYS A 1 90 ? -6.164 0.522 3.960 1.00 90.38 90 CYS A CA 1
ATOM 677 C C . CYS A 1 90 ? -5.282 1.485 3.134 1.00 90.38 90 CYS A C 1
ATOM 679 O O . CYS A 1 90 ? -4.323 2.044 3.664 1.00 90.38 90 CYS A O 1
ATOM 681 N N . ALA A 1 91 ? -5.689 1.800 1.896 1.00 84.25 91 ALA A N 1
ATOM 682 C CA . ALA A 1 91 ? -5.026 2.786 1.039 1.00 84.25 91 ALA A CA 1
ATOM 683 C C . ALA A 1 91 ? -4.957 4.190 1.658 1.00 84.25 91 ALA A C 1
ATOM 685 O O . ALA A 1 91 ? -3.907 4.830 1.641 1.00 84.25 91 ALA A O 1
ATOM 686 N N . THR A 1 92 ? -6.044 4.670 2.272 1.00 87.50 92 THR A N 1
ATOM 687 C CA . THR A 1 92 ? -6.050 5.987 2.937 1.00 87.50 92 THR A CA 1
ATOM 688 C C . THR A 1 92 ? -5.218 6.019 4.222 1.00 87.50 92 THR A C 1
ATOM 690 O O . THR A 1 92 ? -4.836 7.098 4.665 1.00 87.50 92 THR A O 1
ATOM 693 N N . LEU A 1 93 ? -4.918 4.853 4.806 1.00 87.00 93 LEU A N 1
ATOM 694 C CA . LEU A 1 93 ? -4.068 4.697 5.992 1.00 87.00 93 LEU A CA 1
ATOM 695 C C . LEU A 1 93 ? -2.586 4.448 5.649 1.00 87.00 93 LEU A C 1
ATOM 697 O O . LEU A 1 93 ? -1.776 4.278 6.556 1.00 87.00 93 LEU A O 1
ATOM 701 N N . GLY A 1 94 ? -2.220 4.456 4.361 1.00 81.88 94 GLY A N 1
ATOM 702 C CA . GLY A 1 94 ? -0.838 4.291 3.895 1.00 81.88 94 GLY A CA 1
ATOM 703 C C . GLY A 1 94 ? -0.422 2.856 3.560 1.00 81.88 94 GLY A C 1
ATOM 704 O O . GLY A 1 94 ? 0.764 2.611 3.364 1.00 81.88 94 GLY A O 1
ATOM 705 N N . TYR A 1 95 ? -1.374 1.927 3.485 1.00 83.50 95 TYR A N 1
ATOM 706 C CA . TYR A 1 95 ? -1.165 0.544 3.043 1.00 83.50 95 TYR A CA 1
ATOM 707 C C . TYR A 1 95 ? -1.526 0.393 1.561 1.00 83.50 95 TYR A C 1
ATOM 709 O O . TYR A 1 95 ? -2.135 1.285 0.976 1.00 83.50 95 TYR A O 1
ATOM 717 N N . SER A 1 96 ? -1.214 -0.740 0.937 1.00 77.75 96 SER A N 1
ATOM 718 C CA . SER A 1 96 ? -1.507 -0.933 -0.490 1.00 77.75 96 SER A CA 1
ATOM 719 C C . SER A 1 96 ? -2.989 -1.221 -0.731 1.00 77.75 96 SER A C 1
ATOM 721 O O . SER A 1 96 ? -3.639 -0.567 -1.550 1.00 77.75 96 SER A O 1
ATOM 723 N N . ARG A 1 97 ? -3.544 -2.212 -0.016 1.00 79.31 97 ARG A N 1
ATOM 724 C CA . ARG A 1 97 ? -4.906 -2.728 -0.233 1.00 79.31 97 ARG A CA 1
ATOM 725 C C . ARG A 1 97 ? -5.535 -3.294 1.037 1.00 79.31 97 ARG A C 1
ATOM 727 O O . ARG A 1 97 ? -4.876 -3.499 2.054 1.00 79.31 97 ARG A O 1
ATOM 734 N N . GLY A 1 98 ? -6.842 -3.535 0.943 1.00 85.56 98 GLY A N 1
ATOM 735 C CA . GLY A 1 98 ? -7.670 -4.106 2.000 1.00 85.56 98 GLY A CA 1
ATOM 736 C C . GLY A 1 98 ? -8.626 -3.096 2.632 1.00 85.56 98 GLY A C 1
ATOM 737 O O . GLY A 1 98 ? -8.684 -1.919 2.254 1.00 85.56 98 GLY A O 1
ATOM 738 N N . LEU A 1 99 ? -9.374 -3.581 3.619 1.00 91.00 99 LEU A N 1
ATOM 739 C CA . LEU A 1 99 ? -10.166 -2.759 4.527 1.00 91.00 99 LEU A CA 1
ATOM 740 C C . LEU A 1 99 ? -9.666 -2.998 5.955 1.00 91.00 99 LEU A C 1
ATOM 742 O O . LEU A 1 99 ? -9.481 -4.165 6.324 1.00 91.00 99 LEU A O 1
ATOM 746 N N . PRO A 1 100 ? -9.432 -1.933 6.742 1.00 93.62 100 PRO A N 1
ATOM 747 C CA . PRO A 1 100 ? -9.101 -2.092 8.149 1.00 93.62 100 PRO A CA 1
ATOM 748 C C . PRO A 1 100 ? -10.313 -2.671 8.885 1.00 93.62 100 PRO A C 1
ATOM 750 O O . PRO A 1 100 ? -11.458 -2.430 8.501 1.00 93.62 100 PRO A O 1
ATOM 753 N N . ALA A 1 101 ? -10.079 -3.433 9.946 1.00 93.00 101 ALA A N 1
ATOM 754 C CA . ALA A 1 101 ? -11.143 -3.789 10.874 1.00 93.00 101 ALA A CA 1
ATOM 755 C C . ALA A 1 101 ? -11.348 -2.656 11.890 1.00 93.00 101 ALA A C 1
ATOM 757 O O . ALA A 1 101 ? -10.448 -1.848 12.122 1.00 93.00 101 ALA A O 1
ATOM 758 N N . CYS A 1 102 ? -12.523 -2.602 12.518 1.00 92.75 102 CYS A N 1
ATOM 759 C CA . CYS A 1 102 ? -12.721 -1.738 13.673 1.00 92.75 102 CYS A CA 1
ATOM 760 C C . CYS A 1 102 ? -12.431 -2.502 14.966 1.00 92.75 102 CYS A C 1
ATOM 762 O O . CYS A 1 102 ? -13.073 -3.518 15.254 1.00 92.75 102 CYS A O 1
ATOM 764 N N . GLY A 1 103 ? -11.447 -2.032 15.731 1.00 87.50 103 GLY A N 1
ATOM 765 C CA . GLY A 1 103 ? -11.093 -2.596 17.028 1.00 87.50 103 GLY A CA 1
ATOM 766 C C . GLY A 1 103 ? -12.182 -2.372 18.079 1.00 87.50 103 GLY A C 1
ATOM 767 O O . GLY A 1 103 ? -13.041 -1.502 17.954 1.00 87.50 103 GLY A O 1
ATOM 768 N N . SER A 1 104 ? -12.130 -3.131 19.178 1.00 83.56 104 SER A N 1
ATOM 769 C CA . SER A 1 104 ? -13.053 -2.958 20.317 1.00 83.56 104 SER A CA 1
ATOM 770 C C . SER A 1 104 ? -12.888 -1.625 21.065 1.00 83.56 104 SER A C 1
ATOM 772 O O . SER A 1 104 ? -13.643 -1.333 21.990 1.00 83.56 104 SER A O 1
ATOM 774 N N . ASP A 1 105 ? -11.852 -0.869 20.719 1.00 82.50 105 ASP A N 1
ATOM 775 C CA . ASP A 1 105 ? -11.530 0.478 21.176 1.00 82.50 105 ASP A CA 1
ATOM 776 C C . ASP A 1 105 ? -11.878 1.563 20.136 1.00 82.50 105 ASP A C 1
ATOM 778 O O . ASP A 1 105 ? -11.502 2.718 20.323 1.00 82.50 105 ASP A O 1
ATOM 782 N N . CYS A 1 106 ? -12.590 1.204 19.057 1.00 88.88 106 CYS A N 1
ATOM 783 C CA . CYS A 1 106 ? -12.974 2.089 17.951 1.00 88.88 106 CYS A CA 1
ATOM 784 C C . CYS A 1 106 ? -11.801 2.817 17.295 1.00 88.88 106 CYS A C 1
ATOM 786 O O . CYS A 1 106 ? -11.890 3.975 16.870 1.00 88.88 106 CYS A O 1
ATOM 788 N N . LYS A 1 107 ? -10.686 2.091 17.216 1.00 91.00 107 LYS A N 1
ATOM 789 C CA . LYS A 1 107 ? -9.505 2.417 16.429 1.00 91.00 107 LYS A CA 1
ATOM 790 C C . LYS A 1 107 ? -9.400 1.475 15.246 1.00 91.00 107 LYS A C 1
ATOM 792 O O . LYS A 1 107 ? -9.837 0.323 15.320 1.00 91.00 107 LYS A O 1
ATOM 797 N N . PHE A 1 108 ? -8.818 1.966 14.156 1.00 94.06 108 PHE A N 1
ATOM 798 C CA . PHE A 1 108 ? -8.552 1.114 13.005 1.00 94.06 108 PHE A CA 1
ATOM 799 C C . PHE A 1 108 ? -7.527 0.038 13.368 1.00 94.06 108 PHE A C 1
ATOM 801 O O . PHE A 1 108 ? -6.393 0.331 13.745 1.00 94.06 108 PHE A O 1
ATOM 808 N N . ASP A 1 109 ? -7.927 -1.219 13.215 1.00 93.06 109 ASP A N 1
ATOM 809 C CA . ASP A 1 109 ? -7.034 -2.367 13.232 1.00 93.06 109 ASP A CA 1
ATOM 810 C C . ASP A 1 109 ? -6.579 -2.644 11.795 1.00 93.06 109 ASP A C 1
ATOM 812 O O . ASP A 1 109 ? -7.347 -3.096 10.940 1.00 93.06 109 ASP A O 1
ATOM 816 N N . THR A 1 110 ? -5.311 -2.340 11.525 1.00 92.50 110 THR A N 1
ATOM 817 C CA . THR A 1 110 ? -4.685 -2.501 10.211 1.00 92.50 110 THR A CA 1
ATOM 818 C C . THR A 1 110 ? -4.062 -3.880 10.010 1.00 92.50 110 THR A C 1
ATOM 820 O O . THR A 1 110 ? -3.400 -4.106 9.003 1.00 92.50 110 THR A O 1
ATOM 823 N N . SER A 1 111 ? -4.285 -4.842 10.913 1.00 89.88 111 SER A N 1
ATOM 824 C CA . SER A 1 111 ? -3.777 -6.215 10.756 1.00 89.88 111 SER A CA 1
ATOM 825 C C . SER A 1 111 ? -4.333 -6.946 9.529 1.00 89.88 111 SER A C 1
ATOM 827 O O . SER A 1 111 ? -3.727 -7.910 9.059 1.00 89.88 111 SER A O 1
ATOM 829 N N . THR A 1 112 ? -5.471 -6.491 8.997 1.00 87.81 112 THR A N 1
ATOM 830 C CA . THR A 1 112 ? -6.073 -6.963 7.741 1.00 87.81 112 THR A CA 1
ATOM 831 C C . THR A 1 112 ? -5.607 -6.181 6.513 1.00 87.81 112 THR A C 1
ATOM 833 O O . THR A 1 112 ? -5.984 -6.536 5.396 1.00 87.81 112 THR A O 1
ATOM 836 N N . CYS A 1 113 ? -4.823 -5.118 6.703 1.00 89.50 113 CYS A N 1
ATOM 837 C CA . CYS A 1 113 ? -4.241 -4.343 5.619 1.00 89.50 113 CYS A CA 1
ATOM 838 C C . CYS A 1 113 ? -2.967 -5.005 5.101 1.00 89.50 113 CYS A C 1
ATOM 840 O O . CYS A 1 113 ? -2.156 -5.530 5.863 1.00 89.50 113 CYS A O 1
ATOM 842 N N . GLU A 1 114 ? -2.776 -4.954 3.787 1.00 84.50 114 GLU A N 1
ATOM 843 C CA . GLU A 1 114 ? -1.577 -5.487 3.149 1.00 84.50 114 GLU A CA 1
ATOM 844 C C . GLU A 1 114 ? -0.493 -4.398 3.082 1.00 84.50 114 GLU A C 1
ATOM 846 O O . GLU A 1 114 ? -0.691 -3.348 2.467 1.00 84.50 114 GLU A O 1
ATOM 851 N N . ASP A 1 115 ? 0.641 -4.651 3.750 1.00 71.38 115 ASP A N 1
ATOM 852 C CA . ASP A 1 115 ? 1.782 -3.725 3.892 1.00 71.38 115 ASP A CA 1
ATOM 853 C C . ASP A 1 115 ? 2.584 -3.513 2.600 1.00 71.38 115 ASP A C 1
ATOM 855 O O . ASP A 1 115 ? 3.232 -2.481 2.436 1.00 71.38 115 ASP A O 1
ATOM 859 N N . ALA A 1 116 ? 2.595 -4.502 1.706 1.00 69.06 116 ALA A N 1
ATOM 860 C CA . ALA A 1 116 ? 3.404 -4.480 0.494 1.00 69.06 116 ALA A CA 1
ATOM 861 C C . ALA A 1 116 ? 2.513 -4.371 -0.739 1.00 69.06 116 ALA A C 1
ATOM 863 O O . ALA A 1 116 ? 1.395 -4.890 -0.766 1.00 69.06 116 ALA A O 1
ATOM 864 N N . GLY A 1 117 ? 3.000 -3.665 -1.758 1.00 67.75 117 GLY A N 1
ATOM 865 C CA . GLY A 1 117 ? 2.380 -3.688 -3.076 1.00 67.75 117 GLY A CA 1
ATOM 866 C C . GLY A 1 117 ? 2.267 -5.111 -3.618 1.00 67.75 117 GLY A C 1
ATOM 867 O O . GLY A 1 117 ? 3.101 -5.967 -3.309 1.00 67.75 117 GLY A O 1
ATOM 868 N N . SER A 1 118 ? 1.213 -5.381 -4.384 1.00 74.88 118 SER A N 1
ATOM 869 C CA . SER A 1 118 ? 1.025 -6.669 -5.049 1.00 74.88 118 SER A CA 1
ATOM 870 C C . SER A 1 118 ? 1.213 -6.484 -6.540 1.00 74.88 118 SER A C 1
ATOM 872 O O . SER A 1 118 ? 0.475 -5.733 -7.162 1.00 74.88 118 SER A O 1
ATOM 874 N N . CYS A 1 119 ? 2.150 -7.234 -7.109 1.00 83.69 119 CYS A N 1
ATOM 875 C CA . CYS A 1 119 ? 2.370 -7.222 -8.543 1.00 83.69 119 CYS A CA 1
ATOM 876 C C . CYS A 1 119 ? 1.163 -7.785 -9.310 1.00 83.69 119 CYS A C 1
ATOM 878 O O . CYS A 1 119 ? 0.668 -8.872 -8.987 1.00 83.69 119 CYS A O 1
ATOM 880 N N . GLY A 1 120 ? 0.730 -7.088 -10.363 1.00 82.31 120 GLY A N 1
ATOM 881 C CA . GLY A 1 120 ? -0.349 -7.537 -11.250 1.00 82.31 120 GLY A CA 1
ATOM 882 C C . GLY A 1 120 ? -1.744 -7.205 -10.719 1.00 82.31 120 GLY A C 1
ATOM 883 O O . GLY A 1 120 ? -2.732 -7.854 -11.078 1.00 82.31 120 GLY A O 1
ATOM 884 N N . ASP A 1 121 ? -1.827 -6.225 -9.826 1.00 79.69 121 ASP A N 1
ATOM 885 C CA . ASP A 1 121 ? -3.045 -5.773 -9.181 1.00 79.69 121 ASP A CA 1
ATOM 886 C C . ASP A 1 121 ? -3.772 -4.680 -10.004 1.00 79.69 121 ASP A C 1
ATOM 888 O O . ASP A 1 121 ? -4.944 -4.366 -9.741 1.00 79.69 121 ASP A O 1
ATOM 892 N N . GLY A 1 122 ? -3.108 -4.159 -11.040 1.00 83.31 122 GLY A N 1
ATOM 893 C CA . GLY A 1 122 ? -3.601 -3.145 -11.966 1.00 83.31 122 GLY A CA 1
ATOM 894 C C . GLY A 1 122 ? -3.343 -1.700 -11.529 1.00 83.31 122 GLY A C 1
ATOM 895 O O . GLY A 1 122 ? -3.805 -0.783 -12.213 1.00 83.31 122 GLY A O 1
ATOM 896 N N . ILE A 1 123 ? -2.643 -1.474 -10.414 1.00 80.62 123 ILE A N 1
ATOM 897 C CA . ILE A 1 123 ? -2.338 -0.154 -9.856 1.00 80.62 123 ILE A CA 1
ATOM 898 C C . ILE A 1 123 ? -0.827 -0.023 -9.683 1.00 80.62 123 ILE A C 1
ATOM 900 O O . ILE A 1 123 ? -0.260 -0.635 -8.794 1.00 80.62 123 ILE A O 1
ATOM 904 N N . PHE A 1 124 ? -0.210 0.878 -10.452 1.00 85.00 124 PHE A N 1
ATOM 905 C CA . PHE A 1 124 ? 1.224 1.136 -10.341 1.00 85.00 124 PHE A CA 1
ATOM 906 C C . PHE A 1 124 ? 1.615 1.765 -8.985 1.00 85.00 124 PHE A C 1
ATOM 908 O O . PHE A 1 124 ? 1.163 2.870 -8.662 1.00 85.00 124 PHE A O 1
ATOM 915 N N . GLN A 1 125 ? 2.481 1.088 -8.224 1.00 82.62 125 GLN A N 1
ATOM 916 C CA . GLN A 1 125 ? 2.939 1.463 -6.876 1.00 82.62 125 GLN A CA 1
ATOM 917 C C . GLN A 1 125 ? 4.479 1.636 -6.824 1.00 82.62 125 GLN A C 1
ATOM 919 O O . GLN A 1 125 ? 5.201 0.710 -6.451 1.00 82.62 125 GLN A O 1
ATOM 924 N N . PRO A 1 126 ? 5.020 2.835 -7.126 1.00 82.06 126 PRO A N 1
ATOM 925 C CA . PRO A 1 126 ? 6.455 3.048 -7.377 1.00 82.06 126 PRO A CA 1
ATOM 926 C C . PRO A 1 126 ? 7.391 2.787 -6.185 1.00 82.06 126 PRO A C 1
ATOM 928 O O . PRO A 1 126 ? 8.601 2.679 -6.374 1.00 82.06 126 PRO A O 1
ATOM 931 N N . ASP A 1 127 ? 6.860 2.710 -4.963 1.00 79.88 127 ASP A N 1
ATOM 932 C CA . ASP A 1 127 ? 7.645 2.380 -3.768 1.00 79.88 127 ASP A CA 1
ATOM 933 C C . ASP A 1 127 ? 7.930 0.866 -3.641 1.00 79.88 127 ASP A C 1
ATOM 935 O O . ASP A 1 127 ? 8.787 0.473 -2.846 1.00 79.88 127 ASP A O 1
ATOM 939 N N . TRP A 1 128 ? 7.244 0.018 -4.423 1.00 78.94 128 TRP A N 1
ATOM 940 C CA . TRP A 1 128 ? 7.283 -1.448 -4.300 1.00 78.94 128 TRP A CA 1
ATOM 941 C C . TRP A 1 128 ? 7.515 -2.193 -5.621 1.00 78.94 128 TRP A C 1
ATOM 943 O O . TRP A 1 128 ? 8.076 -3.288 -5.601 1.00 78.94 128 TRP A O 1
ATOM 953 N N . GLU A 1 129 ? 7.126 -1.611 -6.752 1.00 87.19 129 GLU A N 1
ATOM 954 C CA . GLU A 1 129 ? 7.219 -2.211 -8.087 1.00 87.19 129 GLU A CA 1
ATOM 955 C C . GLU A 1 129 ? 7.705 -1.199 -9.133 1.00 87.19 129 GLU A C 1
ATOM 957 O O . GLU A 1 129 ? 7.556 0.013 -8.967 1.00 87.19 129 GLU A O 1
ATOM 962 N N . GLU A 1 130 ? 8.292 -1.688 -10.230 1.00 90.06 130 GLU A N 1
ATOM 963 C CA . GLU A 1 130 ? 8.740 -0.837 -11.342 1.00 90.06 130 GLU A CA 1
ATOM 964 C C . GLU A 1 130 ? 7.639 -0.613 -12.394 1.00 90.06 130 GLU A C 1
ATOM 966 O O . GLU A 1 130 ? 7.691 0.358 -13.153 1.00 90.06 130 GLU A O 1
ATOM 971 N N . CYS A 1 131 ? 6.641 -1.498 -12.445 1.00 90.94 131 CYS A N 1
ATOM 972 C CA . CYS A 1 131 ? 5.495 -1.457 -13.352 1.00 90.94 131 CYS A CA 1
ATOM 973 C C . CYS A 1 131 ? 4.391 -2.427 -12.889 1.00 90.94 131 CYS A C 1
ATOM 975 O O . CYS A 1 131 ? 4.659 -3.292 -12.069 1.00 90.94 131 CYS A O 1
ATOM 977 N N . ASP A 1 132 ? 3.191 -2.328 -13.476 1.00 89.31 132 ASP A N 1
ATOM 978 C CA . ASP A 1 132 ? 2.124 -3.347 -13.390 1.00 89.31 132 ASP A CA 1
ATOM 979 C C . ASP A 1 132 ? 1.505 -3.510 -14.804 1.00 89.31 132 ASP A C 1
ATOM 981 O O . ASP A 1 132 ? 2.195 -3.527 -15.824 1.00 89.31 132 ASP A O 1
ATOM 985 N N . SER A 1 133 ? 0.179 -3.537 -14.897 1.00 82.81 133 SER A N 1
ATOM 986 C CA . SER A 1 133 ? -0.645 -3.599 -16.100 1.00 82.81 133 SER A CA 1
ATOM 987 C C . SER A 1 133 ? -0.577 -2.295 -16.891 1.00 82.81 133 SER A C 1
ATOM 989 O O . SER A 1 133 ? -0.908 -2.257 -18.077 1.00 82.81 133 SER A O 1
ATOM 991 N N . VAL A 1 134 ? -0.157 -1.218 -16.225 1.00 82.25 134 VAL A N 1
ATOM 992 C CA . VAL A 1 134 ? 0.198 0.057 -16.834 1.00 82.25 134 VAL A CA 1
ATOM 993 C C . VAL A 1 134 ? 1.708 0.197 -16.745 1.00 82.25 134 VAL A C 1
ATOM 995 O O . VAL A 1 134 ? 2.275 0.222 -15.654 1.00 82.25 134 VAL A O 1
ATOM 998 N N . LEU A 1 135 ? 2.351 0.300 -17.905 1.00 88.50 135 LEU A N 1
ATOM 999 C CA . LEU A 1 135 ? 3.782 0.534 -17.989 1.00 88.50 135 LEU A CA 1
ATOM 1000 C C . LEU A 1 135 ? 4.058 2.044 -17.863 1.00 88.50 135 LEU A C 1
ATOM 1002 O O . LEU A 1 135 ? 3.531 2.816 -18.667 1.00 88.50 135 LEU A O 1
ATOM 1006 N N . PRO A 1 136 ? 4.857 2.490 -16.878 1.00 87.50 136 PRO A N 1
ATOM 1007 C CA . PRO A 1 136 ? 5.107 3.914 -16.651 1.00 87.50 136 PRO A CA 1
ATOM 1008 C C . PRO A 1 136 ? 6.265 4.477 -17.490 1.00 87.50 136 PRO A C 1
ATOM 1010 O O . PRO A 1 136 ? 6.564 5.666 -17.382 1.00 87.50 136 PRO A O 1
ATOM 1013 N N . VAL A 1 137 ? 6.935 3.641 -18.290 1.00 89.25 137 VAL A N 1
ATOM 1014 C CA . VAL A 1 137 ? 8.138 3.993 -19.055 1.00 89.25 137 VAL A CA 1
ATOM 1015 C C . VAL A 1 137 ? 8.083 3.430 -20.468 1.00 89.25 137 VAL A C 1
ATOM 1017 O O . VAL A 1 137 ? 7.592 2.327 -20.694 1.00 89.25 137 VAL A O 1
ATOM 1020 N N . GLU A 1 138 ? 8.659 4.159 -21.414 1.00 89.88 138 GLU A N 1
ATOM 1021 C CA . GLU A 1 138 ? 8.905 3.669 -22.767 1.00 89.88 138 GLU A CA 1
ATOM 1022 C C . GLU A 1 138 ? 10.388 3.303 -22.937 1.00 89.88 138 GLU A C 1
ATOM 1024 O O . GLU A 1 138 ? 11.259 3.753 -22.188 1.00 89.88 138 GLU A O 1
ATOM 1029 N N . CYS A 1 139 ? 10.728 2.541 -23.984 1.00 89.31 139 CYS A N 1
ATOM 1030 C CA . CYS A 1 139 ? 12.131 2.231 -24.305 1.00 89.31 139 CYS A CA 1
ATOM 1031 C C . CYS A 1 139 ? 13.005 3.503 -24.426 1.00 89.31 139 CYS A C 1
ATOM 1033 O O . CYS A 1 139 ? 14.188 3.473 -24.081 1.00 89.31 139 CYS A O 1
ATOM 1035 N N . ALA A 1 140 ? 12.411 4.620 -24.868 1.00 86.94 140 ALA A N 1
ATOM 1036 C CA . ALA A 1 140 ? 13.056 5.930 -24.964 1.00 86.94 140 ALA A CA 1
ATOM 1037 C C . ALA A 1 140 ? 13.565 6.457 -23.615 1.00 86.94 140 ALA A C 1
ATOM 1039 O O . ALA A 1 140 ? 14.687 6.964 -23.546 1.00 86.94 140 ALA A O 1
ATOM 1040 N N . ASP A 1 141 ? 12.788 6.285 -22.545 1.00 88.25 141 ASP A N 1
ATOM 1041 C CA . ASP A 1 141 ? 13.137 6.760 -21.202 1.00 88.25 141 ASP A CA 1
ATOM 1042 C C . ASP A 1 141 ? 14.302 5.960 -20.599 1.00 88.25 141 ASP A C 1
ATOM 1044 O O . ASP A 1 141 ? 15.084 6.474 -19.800 1.00 88.25 141 ASP A O 1
ATOM 1048 N N . LEU A 1 142 ? 14.465 4.713 -21.048 1.00 86.75 142 LEU A N 1
ATOM 1049 C CA . LEU A 1 142 ? 15.542 3.803 -20.654 1.00 86.75 142 LEU A CA 1
ATOM 1050 C C . LEU A 1 142 ? 16.814 3.954 -21.515 1.00 86.75 142 LEU A C 1
ATOM 1052 O O . LEU A 1 142 ? 17.789 3.231 -21.310 1.00 86.75 142 LEU A O 1
ATOM 1056 N N . GLY A 1 143 ? 16.826 4.882 -22.482 1.00 82.62 143 GLY A N 1
ATOM 1057 C CA . GLY A 1 143 ? 17.977 5.145 -23.357 1.00 82.62 143 GLY A CA 1
ATOM 1058 C C . GLY A 1 143 ? 18.051 4.279 -24.622 1.00 82.62 143 GLY A C 1
ATOM 1059 O O . GLY A 1 143 ? 19.107 4.207 -25.262 1.00 82.62 143 GLY A O 1
ATOM 1060 N N . TYR A 1 144 ? 16.950 3.635 -25.008 1.00 84.00 144 TYR A N 1
ATOM 1061 C CA . TYR A 1 144 ? 16.812 2.878 -26.254 1.00 84.00 144 TYR A CA 1
ATOM 1062 C C . TYR A 1 144 ? 15.948 3.650 -27.256 1.00 84.00 144 TYR A C 1
ATOM 1064 O O . TYR A 1 144 ? 15.091 4.432 -26.877 1.00 84.00 144 TYR A O 1
ATOM 1072 N N . PHE A 1 145 ? 16.150 3.451 -28.558 1.00 80.25 145 PHE A N 1
ATOM 1073 C CA . PHE A 1 145 ? 15.487 4.290 -29.573 1.00 80.25 145 PHE A CA 1
ATOM 1074 C C . PHE A 1 145 ? 14.320 3.600 -30.283 1.00 80.25 145 PHE A C 1
ATOM 1076 O O . PHE A 1 145 ? 13.515 4.273 -30.921 1.00 80.25 145 PHE A O 1
ATOM 1083 N N . THR A 1 146 ? 14.236 2.269 -30.213 1.00 80.75 146 THR A N 1
ATOM 1084 C CA . THR A 1 146 ? 13.158 1.481 -30.831 1.00 80.75 146 THR A CA 1
ATOM 1085 C C . THR A 1 146 ? 12.816 0.269 -29.964 1.00 80.75 146 THR A C 1
ATOM 1087 O O . THR A 1 146 ? 13.606 -0.112 -29.098 1.00 80.75 146 THR A O 1
ATOM 1090 N N . GLY A 1 147 ? 11.665 -0.353 -30.220 1.00 85.69 147 GLY A N 1
ATOM 1091 C CA . GLY A 1 147 ? 11.156 -1.488 -29.449 1.00 85.69 147 GLY A CA 1
ATOM 1092 C C . GLY A 1 147 ? 9.999 -1.108 -28.532 1.00 85.69 147 GLY A C 1
ATOM 1093 O O . GLY A 1 147 ? 9.525 0.028 -28.552 1.00 85.69 147 GLY A O 1
ATOM 1094 N N . THR A 1 148 ? 9.548 -2.077 -27.743 1.00 90.38 148 THR A N 1
ATOM 1095 C CA . THR A 1 148 ? 8.462 -1.914 -26.771 1.00 90.38 148 THR A CA 1
ATOM 1096 C C . THR A 1 148 ? 8.902 -2.570 -25.473 1.00 90.38 148 THR A C 1
ATOM 1098 O O . THR A 1 148 ? 9.255 -3.746 -25.484 1.00 90.38 148 THR A O 1
ATOM 1101 N N . ALA A 1 149 ? 8.920 -1.805 -24.384 1.00 93.25 149 ALA A N 1
ATOM 1102 C CA . ALA A 1 149 ? 9.157 -2.349 -23.055 1.00 93.25 149 ALA A CA 1
ATOM 1103 C C . ALA A 1 149 ? 7.881 -3.051 -22.568 1.00 93.25 149 ALA A C 1
ATOM 1105 O O . ALA A 1 149 ? 6.772 -2.701 -22.978 1.00 93.25 149 ALA A O 1
ATOM 1106 N N . THR A 1 150 ? 8.031 -4.061 -21.721 1.00 93.31 150 THR A N 1
ATOM 1107 C CA . THR A 1 150 ? 6.907 -4.789 -21.119 1.00 93.31 150 THR A CA 1
ATOM 1108 C C . THR A 1 150 ? 7.106 -4.917 -19.617 1.00 93.31 150 THR A C 1
ATOM 1110 O O . THR A 1 150 ? 8.211 -4.727 -19.121 1.00 93.31 150 THR A O 1
ATOM 1113 N N . CYS A 1 151 ? 6.041 -5.237 -18.885 1.00 94.00 151 CYS A N 1
ATOM 1114 C CA . CYS A 1 151 ? 6.140 -5.550 -17.464 1.00 94.00 151 CYS A CA 1
ATOM 1115 C C . CYS A 1 151 ? 6.165 -7.068 -17.258 1.00 94.00 151 CYS A C 1
ATOM 1117 O O . CYS A 1 151 ? 5.321 -7.774 -17.817 1.00 94.00 151 CYS A O 1
ATOM 1119 N N . ASN A 1 152 ? 7.138 -7.567 -16.497 1.00 91.62 152 ASN A N 1
ATOM 1120 C CA . ASN A 1 152 ? 7.230 -8.981 -16.138 1.00 91.62 152 ASN A CA 1
ATOM 1121 C C . ASN A 1 152 ? 6.221 -9.361 -15.043 1.00 91.62 152 ASN A C 1
ATOM 1123 O O . ASN A 1 152 ? 5.690 -8.508 -14.339 1.00 91.62 152 ASN A O 1
ATOM 1127 N N . GLU A 1 153 ? 6.012 -10.667 -14.843 1.00 88.25 153 GLU A N 1
ATOM 1128 C CA . GLU A 1 153 ? 5.171 -11.204 -13.754 1.00 88.25 153 GLU A CA 1
ATOM 1129 C C . GLU A 1 153 ? 5.716 -10.903 -12.345 1.00 88.25 153 GLU A C 1
ATOM 1131 O O . GLU A 1 153 ? 4.999 -11.069 -11.363 1.00 88.25 153 GLU A O 1
ATOM 1136 N N . ASP A 1 154 ? 6.980 -10.490 -12.235 1.00 87.81 154 ASP A N 1
ATOM 1137 C CA . ASP A 1 154 ? 7.612 -10.038 -10.992 1.00 87.81 154 ASP A CA 1
ATOM 1138 C C . ASP A 1 154 ? 7.657 -8.505 -10.865 1.00 87.81 154 ASP A C 1
ATOM 1140 O O . ASP A 1 154 ? 8.332 -7.983 -9.979 1.00 87.81 154 ASP A O 1
ATOM 1144 N N . CYS A 1 155 ? 6.946 -7.791 -11.744 1.00 91.00 155 CYS A N 1
ATOM 1145 C CA . CYS A 1 155 ? 6.839 -6.334 -11.773 1.00 91.00 155 CYS A CA 1
ATOM 1146 C C . CYS A 1 155 ? 8.174 -5.595 -11.913 1.00 91.00 155 CYS A C 1
ATOM 1148 O O . CYS A 1 155 ? 8.338 -4.452 -11.475 1.00 91.00 155 CYS A O 1
ATOM 1150 N N . THR A 1 156 ? 9.122 -6.250 -12.583 1.00 92.50 156 THR A N 1
ATOM 1151 C CA . THR A 1 156 ? 10.307 -5.614 -13.155 1.00 92.50 156 THR A CA 1
ATOM 1152 C C . THR A 1 156 ? 10.034 -5.190 -14.594 1.00 92.50 156 THR A C 1
ATOM 1154 O O . THR A 1 156 ? 9.309 -5.869 -15.335 1.00 92.50 156 THR A O 1
ATOM 1157 N N . VAL A 1 157 ? 10.625 -4.073 -15.020 1.00 94.19 157 VAL A N 1
ATOM 1158 C CA . VAL A 1 157 ? 10.529 -3.659 -16.423 1.00 94.19 157 VAL A CA 1
ATOM 1159 C C . VAL A 1 157 ? 11.414 -4.565 -17.280 1.00 94.19 157 VAL A C 1
ATOM 1161 O O . VAL A 1 157 ? 12.638 -4.579 -17.145 1.00 94.19 157 VAL A O 1
ATOM 1164 N N . ASP A 1 158 ? 10.804 -5.281 -18.225 1.00 94.31 158 ASP A N 1
ATOM 1165 C CA . ASP A 1 158 ? 11.527 -5.993 -19.273 1.00 94.31 158 ASP A CA 1
ATOM 1166 C C . ASP A 1 158 ? 11.843 -5.051 -20.436 1.00 94.31 158 ASP A C 1
ATOM 1168 O O . ASP A 1 158 ? 10.965 -4.600 -21.179 1.00 94.31 158 ASP A O 1
ATOM 1172 N N . ASN A 1 159 ? 13.133 -4.780 -20.608 1.00 93.44 159 ASN A N 1
ATOM 1173 C CA . ASN A 1 159 ? 13.671 -4.009 -21.720 1.00 93.44 159 ASN A CA 1
ATOM 1174 C C . ASN A 1 159 ? 14.368 -4.885 -22.773 1.00 93.44 159 ASN A C 1
ATOM 1176 O O . ASN A 1 159 ? 15.041 -4.353 -23.653 1.00 93.44 159 ASN A O 1
ATOM 1180 N N . SER A 1 160 ? 14.205 -6.211 -22.731 1.00 93.88 160 SER A N 1
ATOM 1181 C CA . SER A 1 160 ? 14.847 -7.142 -23.668 1.00 93.88 160 SER A CA 1
ATOM 1182 C C . SER A 1 160 ? 14.436 -6.918 -25.128 1.00 93.88 160 SER A C 1
ATOM 1184 O O . SER A 1 160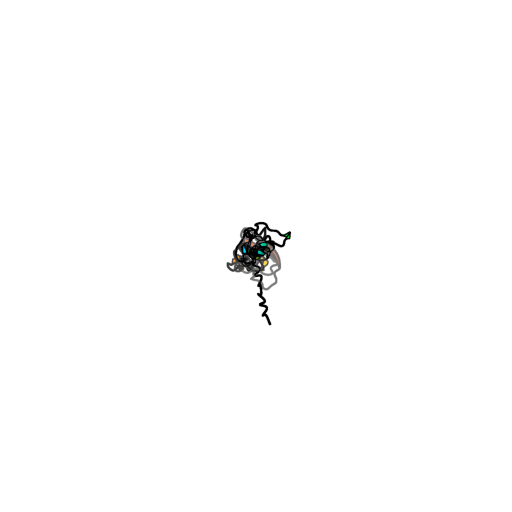 ? 15.220 -7.179 -26.043 1.00 93.88 160 SER A O 1
ATOM 1186 N N . ALA A 1 161 ? 13.230 -6.391 -25.354 1.00 92.00 161 ALA A N 1
ATOM 1187 C CA . ALA A 1 161 ? 12.730 -5.995 -26.668 1.00 92.00 161 ALA A CA 1
ATOM 1188 C C . ALA A 1 161 ? 13.081 -4.541 -27.050 1.00 92.00 161 ALA A C 1
ATOM 1190 O O . ALA A 1 161 ? 12.768 -4.110 -28.166 1.00 92.00 161 ALA A O 1
ATOM 1191 N N . CYS A 1 162 ? 13.741 -3.783 -26.167 1.00 91.38 162 CYS A N 1
ATOM 1192 C CA . CYS A 1 162 ? 14.268 -2.460 -26.477 1.00 91.38 162 CYS A CA 1
ATOM 1193 C C . CYS A 1 162 ? 15.603 -2.574 -27.224 1.00 91.38 162 CYS A C 1
ATOM 1195 O O . CYS A 1 162 ? 16.504 -3.317 -26.841 1.00 91.38 162 CYS A O 1
ATOM 1197 N N . ASN A 1 163 ? 15.756 -1.799 -28.299 1.00 84.31 163 ASN A N 1
ATOM 1198 C CA . ASN A 1 163 ? 16.921 -1.880 -29.173 1.00 84.31 163 ASN A CA 1
ATOM 1199 C C . ASN A 1 163 ? 17.727 -0.580 -29.155 1.00 84.31 163 ASN A C 1
ATOM 1201 O O . ASN A 1 163 ? 17.204 0.523 -29.371 1.00 84.31 163 ASN A O 1
ATOM 1205 N N . HIS A 1 164 ? 19.036 -0.723 -28.946 1.00 79.06 164 HIS A N 1
ATOM 1206 C CA . HIS A 1 164 ? 19.989 0.347 -29.207 1.00 79.06 164 HIS A CA 1
ATOM 1207 C C . HIS A 1 164 ? 20.125 0.554 -30.715 1.00 79.06 164 HIS A C 1
ATOM 1209 O O . HIS A 1 164 ? 20.143 -0.399 -31.494 1.00 79.06 164 HIS A O 1
ATOM 1215 N N . VAL A 1 165 ? 20.293 1.808 -31.127 1.00 70.06 165 VAL A N 1
ATOM 1216 C CA . VAL A 1 165 ? 20.683 2.128 -32.500 1.00 70.06 165 VAL A CA 1
ATOM 1217 C C . VAL A 1 165 ? 22.199 2.253 -32.521 1.00 70.06 165 VAL A C 1
ATOM 1219 O O . VAL A 1 165 ? 22.766 3.212 -31.999 1.00 70.06 165 VAL A O 1
ATOM 1222 N N . TYR A 1 166 ? 22.858 1.253 -33.101 1.00 64.50 166 TYR A N 1
ATOM 1223 C CA . TYR A 1 166 ? 24.296 1.285 -33.331 1.00 64.50 166 TYR A CA 1
ATOM 1224 C C . TYR A 1 166 ? 24.588 1.819 -34.726 1.00 64.50 166 TYR A C 1
ATOM 1226 O O . TYR A 1 166 ? 24.059 1.335 -35.724 1.00 64.50 166 TYR A O 1
ATOM 1234 N N . GLN A 1 167 ? 25.489 2.793 -34.797 1.00 64.25 167 GLN A N 1
ATOM 1235 C CA . GLN A 1 167 ? 26.105 3.175 -36.053 1.00 64.25 167 GLN A CA 1
ATOM 1236 C C . GLN A 1 167 ? 27.229 2.182 -36.384 1.00 64.25 167 GLN A C 1
ATOM 1238 O O . GLN A 1 167 ? 28.240 2.123 -35.684 1.00 64.25 167 GLN A O 1
ATOM 1243 N N . TRP A 1 168 ? 27.077 1.437 -37.479 1.00 57.94 168 TRP A N 1
ATOM 1244 C CA . TRP A 1 168 ? 28.122 0.577 -38.040 1.00 57.94 168 TRP A CA 1
ATOM 1245 C C . TRP A 1 168 ? 28.599 1.104 -39.395 1.00 57.94 168 TRP A C 1
ATOM 1247 O O . TRP A 1 168 ? 27.801 1.550 -40.216 1.00 57.94 168 TRP A O 1
ATOM 1257 N N . GLY A 1 169 ? 29.914 1.061 -39.622 1.00 58.50 169 GLY A N 1
ATOM 1258 C CA . GLY A 1 169 ? 30.532 1.419 -40.906 1.00 58.50 169 GLY A CA 1
ATOM 1259 C C . GLY A 1 169 ? 31.439 2.653 -40.893 1.00 58.50 169 GLY A C 1
ATOM 1260 O O . GLY A 1 169 ? 32.176 2.844 -41.851 1.00 58.50 169 GLY A O 1
ATOM 1261 N N . CYS A 1 170 ? 31.475 3.446 -39.811 1.00 65.56 170 CYS A N 1
ATOM 1262 C CA . CYS A 1 170 ? 32.341 4.631 -39.727 1.00 65.56 170 C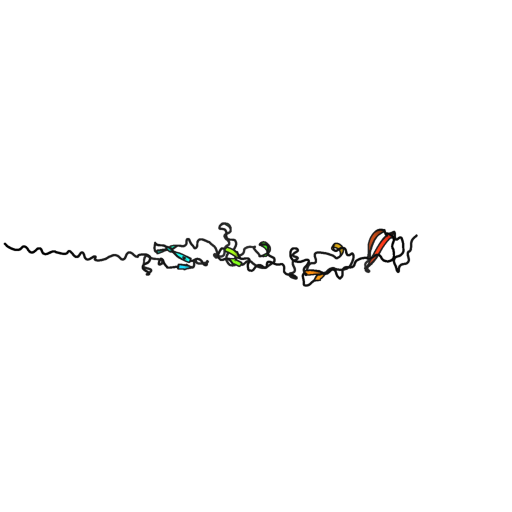YS A CA 1
ATOM 1263 C C . CYS A 1 170 ? 33.094 4.743 -38.400 1.00 65.56 170 CYS A C 1
ATOM 1265 O O . CYS A 1 170 ? 32.493 4.632 -37.336 1.00 65.56 170 CYS A O 1
ATOM 1267 N N . SER A 1 171 ? 34.394 5.049 -38.461 1.00 66.19 171 SER A N 1
ATOM 1268 C CA . SER A 1 171 ? 35.195 5.457 -37.295 1.00 66.19 171 SER A CA 1
ATOM 1269 C C . SER A 1 171 ? 35.263 6.979 -37.106 1.00 66.19 171 SER A C 1
ATOM 1271 O O . SER A 1 171 ? 35.876 7.444 -36.147 1.00 66.19 171 SER A O 1
ATOM 1273 N N . SER A 1 172 ? 34.708 7.765 -38.035 1.00 68.75 172 SER A N 1
ATOM 1274 C CA . SER A 1 172 ? 34.622 9.225 -37.936 1.00 68.75 172 SER A CA 1
ATOM 1275 C C . SER A 1 172 ? 33.299 9.673 -37.313 1.00 68.75 172 SER A C 1
ATOM 1277 O O . SER A 1 172 ? 32.307 8.944 -37.319 1.00 68.75 172 SER A O 1
ATOM 1279 N N . SER A 1 173 ? 33.295 10.885 -36.752 1.00 67.38 173 SER A N 1
ATOM 1280 C CA . SER A 1 173 ? 32.097 11.497 -36.179 1.00 67.38 173 SER A CA 1
ATOM 1281 C C . SER A 1 173 ? 31.089 11.831 -37.275 1.00 67.38 173 SER A C 1
ATOM 1283 O O . SER A 1 173 ? 31.422 12.520 -38.239 1.00 67.38 173 SER A O 1
ATOM 1285 N N . ASN A 1 174 ? 29.845 11.398 -37.095 1.00 69.62 174 ASN A N 1
ATOM 1286 C CA . ASN A 1 174 ? 28.729 11.741 -37.971 1.00 69.62 174 ASN A CA 1
ATOM 1287 C C . ASN A 1 174 ? 27.741 12.608 -37.193 1.00 69.62 174 ASN A C 1
ATOM 1289 O O . ASN A 1 174 ? 27.590 12.447 -35.982 1.00 69.62 174 ASN A O 1
ATOM 1293 N N . ILE A 1 175 ? 27.111 13.561 -37.877 1.00 70.94 175 ILE A N 1
ATOM 1294 C CA . ILE A 1 175 ? 26.177 14.502 -37.253 1.00 70.94 175 ILE A CA 1
ATOM 1295 C C . ILE A 1 175 ? 24.797 14.234 -37.830 1.00 70.94 175 ILE A C 1
ATOM 1297 O O . ILE A 1 175 ? 24.589 14.405 -39.029 1.00 70.94 175 ILE A O 1
ATOM 1301 N N . LEU A 1 176 ? 23.855 13.847 -36.972 1.00 70.00 176 LEU A N 1
ATOM 1302 C CA . LEU A 1 176 ? 22.441 13.784 -37.318 1.00 70.00 176 LEU A CA 1
ATOM 1303 C C . LEU A 1 176 ? 21.793 15.138 -37.031 1.00 70.00 176 LEU A C 1
ATOM 1305 O O . LEU A 1 176 ? 21.965 15.700 -35.951 1.00 70.00 176 LEU A O 1
ATOM 1309 N N . PHE A 1 177 ? 21.025 15.639 -37.991 1.00 73.44 177 PHE A N 1
ATOM 1310 C CA . PHE A 1 177 ? 20.206 16.837 -37.809 1.00 73.44 177 PHE A CA 1
ATOM 1311 C C . PHE A 1 177 ? 18.752 16.492 -37.520 1.00 73.44 177 PHE A C 1
ATOM 1313 O O . PHE A 1 177 ? 18.070 17.232 -36.817 1.00 73.44 177 PHE A O 1
ATOM 1320 N N . SER A 1 178 ? 18.264 15.394 -38.094 1.00 74.94 178 SER A N 1
ATOM 1321 C CA . SER A 1 178 ? 16.882 14.966 -37.947 1.00 74.94 178 SER A CA 1
ATOM 1322 C C . SER A 1 178 ? 16.750 13.484 -38.261 1.00 74.94 178 SER A C 1
ATOM 1324 O O . SER A 1 178 ? 17.487 12.941 -39.085 1.00 74.94 178 SER A O 1
ATOM 1326 N N . ASN A 1 179 ? 15.790 12.842 -37.618 1.00 80.69 179 ASN A N 1
ATOM 1327 C CA . ASN A 1 179 ? 15.349 11.500 -37.933 1.00 80.69 179 ASN A CA 1
ATOM 1328 C C . ASN A 1 179 ? 13.816 11.449 -37.940 1.00 80.69 179 ASN A C 1
ATOM 1330 O O . ASN A 1 179 ? 13.150 12.183 -37.211 1.00 80.69 179 ASN A O 1
ATOM 1334 N N . THR A 1 180 ? 13.254 10.580 -38.771 1.00 82.94 180 THR A N 1
ATOM 1335 C CA . THR A 1 180 ? 11.824 10.259 -38.780 1.00 82.94 180 THR A CA 1
ATOM 1336 C C . THR A 1 180 ? 11.632 8.798 -39.179 1.00 82.94 180 THR A C 1
ATOM 1338 O O . THR A 1 180 ? 12.560 8.169 -39.686 1.00 82.94 180 THR A O 1
ATOM 1341 N N . VAL A 1 181 ? 10.450 8.249 -38.925 1.00 79.00 181 VAL A N 1
ATOM 1342 C CA . VAL A 1 181 ? 10.076 6.892 -39.330 1.00 79.00 181 VAL A CA 1
ATOM 1343 C C . VAL A 1 181 ? 8.843 7.006 -40.215 1.00 79.00 181 VAL A C 1
ATOM 1345 O O . VAL A 1 181 ? 7.905 7.726 -39.866 1.00 79.00 181 VAL A O 1
ATOM 1348 N N . ASP A 1 182 ? 8.859 6.361 -41.378 1.00 80.00 182 ASP A N 1
ATOM 1349 C CA . ASP A 1 182 ? 7.708 6.368 -42.283 1.00 80.00 182 ASP A CA 1
ATOM 1350 C C . ASP A 1 182 ? 6.638 5.332 -41.886 1.00 80.00 182 ASP A C 1
ATOM 1352 O O . ASP A 1 182 ? 6.777 4.579 -40.921 1.00 80.00 182 ASP A O 1
ATOM 1356 N N . SER A 1 183 ? 5.535 5.290 -42.637 1.00 82.44 183 SER A N 1
ATOM 1357 C CA . SER A 1 183 ? 4.428 4.353 -42.398 1.00 82.44 183 SER A CA 1
ATOM 1358 C C . SER A 1 183 ? 4.780 2.882 -42.641 1.00 82.44 183 SER A C 1
ATOM 1360 O O . SER A 1 183 ? 3.980 2.007 -42.321 1.00 82.44 183 SER A O 1
ATOM 1362 N N . GLU A 1 184 ? 5.936 2.608 -43.240 1.00 83.38 184 GLU A N 1
ATOM 1363 C CA . GLU A 1 184 ? 6.449 1.269 -43.527 1.00 83.38 184 GLU A CA 1
ATOM 1364 C C . GLU A 1 184 ? 7.501 0.837 -42.490 1.00 83.38 184 GLU A C 1
ATOM 1366 O O . GLU A 1 184 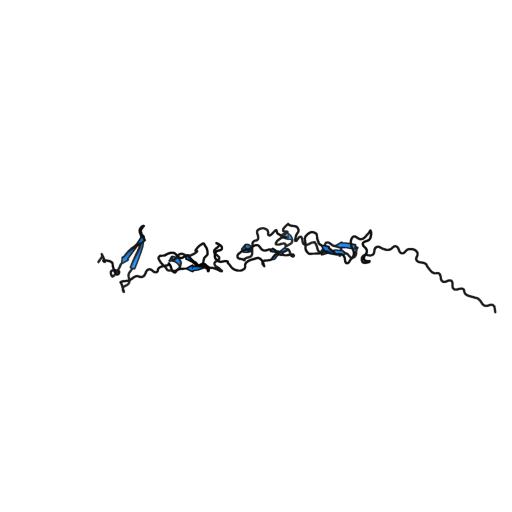? 7.969 -0.300 -42.522 1.00 83.38 184 GLU A O 1
ATOM 1371 N N . GLY A 1 185 ? 7.831 1.713 -41.532 1.00 66.62 185 GLY A N 1
ATOM 1372 C CA . GLY A 1 185 ? 8.807 1.451 -40.479 1.00 66.62 185 GLY A CA 1
ATOM 1373 C C . GLY A 1 185 ? 10.251 1.740 -40.890 1.00 66.62 185 GLY A C 1
ATOM 1374 O O . GLY A 1 185 ? 11.171 1.373 -40.158 1.00 66.62 185 GLY A O 1
ATOM 1375 N N . ASN A 1 186 ? 10.482 2.401 -42.028 1.00 71.25 186 ASN A N 1
ATOM 1376 C CA . ASN A 1 186 ? 11.832 2.765 -42.444 1.00 71.25 186 ASN A CA 1
ATOM 1377 C C . ASN A 1 186 ? 12.326 3.967 -41.633 1.00 71.25 186 ASN A C 1
ATOM 1379 O O . ASN A 1 186 ? 11.660 5.002 -41.559 1.00 71.25 186 ASN A O 1
ATOM 1383 N N . LEU A 1 187 ? 13.526 3.851 -41.060 1.00 73.62 187 LEU A N 1
ATOM 1384 C CA . LEU A 1 187 ? 14.201 4.953 -40.382 1.00 73.62 187 LEU A CA 1
ATOM 1385 C C . LEU A 1 187 ? 14.869 5.867 -41.416 1.00 73.62 187 LEU A C 1
ATOM 1387 O O . LEU A 1 187 ? 15.864 5.501 -42.042 1.00 73.62 187 LEU A O 1
ATOM 1391 N N . ILE A 1 188 ? 14.348 7.081 -41.557 1.00 78.44 188 ILE A N 1
ATOM 1392 C CA . ILE A 1 188 ? 14.931 8.128 -42.392 1.00 78.44 188 ILE A CA 1
ATOM 1393 C C . ILE A 1 188 ? 15.800 9.005 -41.503 1.00 78.44 188 ILE A C 1
ATOM 1395 O O . ILE A 1 188 ? 15.315 9.638 -40.565 1.00 78.44 188 ILE A O 1
ATOM 1399 N N . VAL A 1 189 ? 17.088 9.067 -41.820 1.00 75.50 189 VAL A N 1
ATOM 1400 C CA . VAL A 1 189 ? 18.066 9.879 -41.097 1.00 75.50 189 VAL A CA 1
ATOM 1401 C C . VAL A 1 189 ? 18.617 10.947 -42.029 1.00 75.50 189 VAL A C 1
ATOM 1403 O O . VAL A 1 189 ? 19.118 10.636 -43.106 1.00 75.50 189 VAL A O 1
ATOM 1406 N N . VAL A 1 190 ? 18.556 12.207 -41.605 1.00 78.12 190 VAL A N 1
ATOM 1407 C CA . VAL A 1 190 ? 19.149 13.341 -42.319 1.00 78.12 190 VAL A CA 1
ATOM 1408 C C . VAL A 1 190 ? 20.316 13.875 -41.502 1.00 78.12 190 VAL A C 1
ATOM 1410 O O . VAL A 1 190 ? 20.169 14.245 -40.335 1.00 78.12 190 VAL A O 1
ATOM 1413 N N . GLY A 1 191 ? 21.489 13.935 -42.121 1.00 74.88 191 GLY A N 1
ATOM 1414 C CA . GLY A 1 191 ? 22.718 14.323 -41.448 1.00 74.88 191 GLY A CA 1
ATOM 1415 C C . GLY A 1 191 ? 23.887 14.495 -42.405 1.00 74.88 191 GLY A C 1
ATOM 1416 O O . GLY A 1 191 ? 23.740 14.366 -43.618 1.00 74.88 191 GLY A O 1
ATOM 1417 N N . ILE A 1 192 ? 25.054 14.779 -41.834 1.00 75.88 192 ILE A N 1
ATOM 1418 C CA . ILE A 1 192 ? 26.333 14.708 -42.538 1.00 75.88 192 ILE A CA 1
ATOM 1419 C C . ILE A 1 192 ? 26.977 13.384 -42.159 1.00 75.88 192 ILE A C 1
ATOM 1421 O O . ILE A 1 192 ? 27.317 13.162 -40.991 1.00 75.88 192 ILE A O 1
ATOM 1425 N N . THR A 1 193 ? 27.162 12.533 -43.161 1.00 71.44 193 THR A N 1
ATOM 1426 C CA . THR A 1 193 ? 27.901 11.283 -43.035 1.00 71.44 193 THR A CA 1
ATOM 1427 C C . THR A 1 193 ? 29.244 11.419 -43.732 1.00 71.44 193 THR A C 1
ATOM 1429 O O . THR A 1 193 ? 29.301 11.781 -44.902 1.00 71.44 193 THR A O 1
ATOM 1432 N N . GLN A 1 194 ? 30.339 11.145 -43.027 1.00 72.00 194 GLN A N 1
ATOM 1433 C CA . GLN A 1 194 ? 31.692 11.208 -43.599 1.00 72.00 194 GLN A CA 1
ATOM 1434 C C . GLN A 1 194 ? 32.118 9.894 -44.271 1.00 72.00 194 GLN A C 1
ATOM 1436 O O . GLN A 1 194 ? 33.219 9.801 -44.811 1.00 72.00 194 GLN A O 1
ATOM 1441 N N . CYS A 1 195 ? 31.265 8.873 -44.218 1.00 68.25 195 CYS A N 1
ATOM 1442 C CA . CYS A 1 195 ? 31.399 7.638 -44.972 1.00 68.25 195 CYS A CA 1
ATOM 1443 C C . CYS A 1 195 ? 30.024 6.967 -45.131 1.00 68.25 195 CYS A C 1
ATOM 1445 O O . CYS A 1 195 ? 29.085 7.297 -44.402 1.00 68.25 195 CYS A O 1
ATOM 1447 N N . GLY A 1 196 ? 29.910 6.029 -46.073 1.00 60.25 196 GLY A N 1
ATOM 1448 C CA . GLY A 1 196 ? 28.716 5.196 -46.213 1.00 60.25 196 GLY A CA 1
ATOM 1449 C C . GLY A 1 196 ? 28.568 4.226 -45.038 1.00 60.25 196 GLY A C 1
ATOM 1450 O O . GLY A 1 196 ? 29.556 3.676 -44.550 1.00 60.25 196 GLY A O 1
ATOM 1451 N N . PHE A 1 197 ? 27.334 4.013 -44.587 1.00 65.19 197 PHE A N 1
ATOM 1452 C CA . PHE A 1 197 ? 27.016 2.901 -43.691 1.00 65.19 197 PHE A CA 1
ATOM 1453 C C . PHE A 1 197 ? 27.188 1.573 -44.443 1.00 65.19 197 PHE A C 1
ATOM 1455 O O . PHE A 1 197 ? 26.999 1.522 -45.661 1.00 65.19 197 PHE A O 1
ATOM 1462 N N . ASP A 1 198 ? 27.546 0.499 -43.737 1.00 52.91 198 ASP A N 1
ATOM 1463 C CA . ASP A 1 198 ? 27.729 -0.806 -44.381 1.00 52.91 198 ASP A CA 1
ATOM 1464 C C . ASP A 1 198 ? 26.416 -1.261 -45.048 1.00 52.91 198 ASP A C 1
ATOM 1466 O O . ASP A 1 198 ? 25.352 -1.247 -44.426 1.00 52.91 198 ASP A O 1
ATOM 1470 N N . GLY A 1 199 ? 26.482 -1.605 -46.336 1.00 55.31 199 GLY A N 1
ATOM 1471 C CA . GLY A 1 199 ? 25.320 -1.997 -47.140 1.00 55.31 199 GLY A CA 1
ATOM 1472 C C . GLY A 1 199 ? 24.501 -0.869 -47.790 1.00 55.31 199 GLY A C 1
ATOM 1473 O O . GLY A 1 199 ? 23.452 -1.176 -48.354 1.00 55.31 199 GLY A O 1
ATOM 1474 N N . 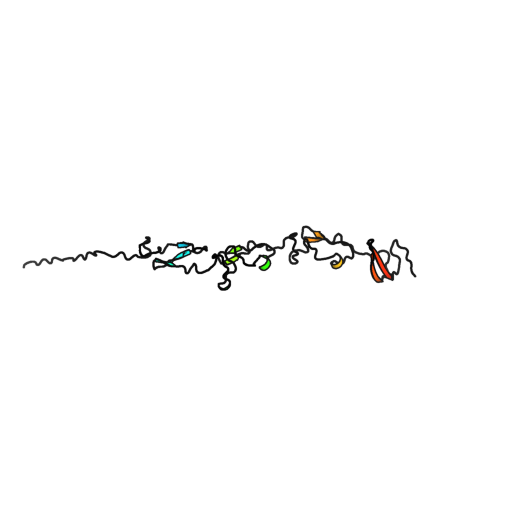GLN A 1 200 ? 24.940 0.398 -47.763 1.00 54.91 200 GLN A N 1
ATOM 1475 C CA . GLN A 1 200 ? 24.284 1.491 -48.504 1.00 54.91 200 GLN A CA 1
ATOM 1476 C C . GLN A 1 200 ? 25.241 2.238 -49.446 1.00 54.91 200 GLN A C 1
ATOM 1478 O O . GLN A 1 200 ? 26.373 2.559 -49.082 1.00 54.91 200 GLN A O 1
ATOM 1483 N N . ASP A 1 201 ? 24.756 2.567 -50.649 1.00 50.31 201 ASP A N 1
ATOM 1484 C CA . ASP A 1 201 ? 25.455 3.449 -51.586 1.00 50.31 201 ASP A CA 1
ATOM 1485 C C . ASP A 1 201 ? 25.370 4.902 -51.088 1.00 50.31 201 ASP A C 1
ATOM 1487 O O . ASP A 1 201 ? 24.291 5.492 -51.007 1.00 50.31 201 ASP A O 1
ATOM 1491 N N . SER A 1 202 ? 26.518 5.495 -50.752 1.00 51.31 202 SER A N 1
ATOM 1492 C CA . SER A 1 202 ? 26.614 6.914 -50.396 1.00 51.31 202 SER A CA 1
ATOM 1493 C C . SER A 1 202 ? 26.372 7.778 -51.636 1.00 51.31 202 SER A C 1
ATOM 1495 O O . SER A 1 202 ? 27.233 7.864 -52.510 1.00 51.31 202 SER A O 1
ATOM 1497 N N . TYR A 1 203 ? 25.220 8.444 -51.709 1.00 49.38 203 TYR A N 1
ATOM 1498 C CA . TYR A 1 203 ? 24.943 9.467 -52.719 1.00 49.38 203 TYR A CA 1
ATOM 1499 C C . TYR A 1 203 ? 25.139 10.865 -52.119 1.00 49.38 203 TYR A C 1
ATOM 1501 O O . TYR A 1 203 ? 24.204 11.456 -51.584 1.00 49.38 203 TYR A O 1
ATOM 1509 N N . GLY A 1 204 ? 26.360 11.397 -52.221 1.00 51.56 204 GLY A N 1
ATOM 1510 C CA . GLY A 1 204 ? 26.673 12.782 -51.859 1.00 51.56 204 GLY A CA 1
ATOM 1511 C C . GLY A 1 204 ? 28.157 13.008 -51.573 1.00 51.56 204 GLY A C 1
ATOM 1512 O O . GLY A 1 204 ? 28.714 12.328 -50.713 1.00 51.56 204 GLY A O 1
ATOM 1513 N N . ASP A 1 205 ? 28.747 13.959 -52.304 1.00 43.38 205 ASP A N 1
ATOM 1514 C CA . ASP A 1 205 ? 30.047 14.601 -52.042 1.00 43.38 205 ASP A CA 1
ATOM 1515 C C . ASP A 1 205 ? 29.865 15.862 -51.178 1.00 43.38 205 ASP A C 1
ATOM 1517 O O . ASP A 1 205 ? 28.857 16.583 -51.396 1.00 43.38 205 ASP A O 1
#